Protein AF-A0A180FR20-F1 (afdb_monomer)

Structure (mmCIF, N/CA/C/O backbone):
data_AF-A0A180FR20-F1
#
_entry.id   AF-A0A180FR20-F1
#
loop_
_atom_site.group_PDB
_atom_site.id
_atom_site.type_symbol
_atom_site.label_atom_id
_atom_site.label_alt_id
_atom_site.label_comp_id
_atom_site.label_asym_id
_atom_site.label_entity_id
_atom_site.label_seq_id
_atom_site.pdbx_PDB_ins_code
_atom_site.Cartn_x
_atom_site.Cartn_y
_atom_site.Cartn_z
_atom_site.occupancy
_atom_site.B_iso_or_equiv
_atom_site.auth_seq_id
_atom_site.auth_comp_id
_atom_site.auth_asym_id
_atom_site.auth_atom_id
_atom_site.pdbx_PDB_model_num
ATOM 1 N N . MET A 1 1 ? 13.100 -26.221 -7.647 1.00 47.53 1 MET A N 1
ATOM 2 C CA . MET A 1 1 ? 14.061 -25.123 -7.389 1.00 47.53 1 MET A CA 1
ATOM 3 C C . MET A 1 1 ? 13.384 -23.809 -7.744 1.00 47.53 1 MET A C 1
ATOM 5 O O . MET A 1 1 ? 12.747 -23.756 -8.789 1.00 47.53 1 MET A O 1
ATOM 9 N N . ALA A 1 2 ? 13.425 -22.794 -6.875 1.00 60.66 2 ALA A N 1
ATOM 10 C CA . ALA A 1 2 ? 12.878 -21.481 -7.225 1.00 60.66 2 ALA A CA 1
ATOM 11 C C . ALA A 1 2 ? 13.670 -20.910 -8.412 1.00 60.66 2 ALA A C 1
ATOM 13 O O . ALA A 1 2 ? 14.893 -21.030 -8.450 1.00 60.66 2 ALA A O 1
ATOM 14 N N . LYS A 1 3 ? 12.977 -20.343 -9.404 1.00 76.44 3 LYS A N 1
ATOM 15 C CA . LYS A 1 3 ? 13.623 -19.733 -10.570 1.00 76.44 3 LYS A CA 1
ATOM 16 C C . LYS A 1 3 ? 14.452 -18.534 -10.096 1.00 76.44 3 LYS A C 1
ATOM 18 O O . LYS A 1 3 ? 13.908 -17.660 -9.417 1.00 76.44 3 LYS A O 1
ATOM 23 N N . GLN A 1 4 ? 15.736 -18.512 -10.452 1.00 86.94 4 GLN A N 1
ATOM 24 C CA . GLN A 1 4 ? 16.612 -17.369 -10.195 1.00 86.94 4 GLN A CA 1
ATOM 25 C C . GLN A 1 4 ? 16.018 -16.103 -10.823 1.00 86.94 4 GLN A C 1
ATOM 27 O O . GLN A 1 4 ? 15.374 -16.156 -11.876 1.00 86.94 4 GLN A O 1
ATOM 32 N N . PHE A 1 5 ? 16.213 -14.971 -10.155 1.00 89.38 5 PHE A N 1
ATOM 33 C CA . PHE A 1 5 ? 15.808 -13.659 -10.645 1.00 89.38 5 PHE A CA 1
ATOM 34 C C . PHE A 1 5 ? 17.066 -12.839 -10.914 1.00 89.38 5 PHE A C 1
ATOM 36 O O . PHE A 1 5 ? 17.901 -12.704 -10.028 1.00 89.38 5 PHE A O 1
ATOM 43 N N . ILE A 1 6 ? 17.218 -12.341 -12.138 1.00 92.31 6 ILE A N 1
ATOM 44 C CA . ILE A 1 6 ? 18.443 -11.683 -12.601 1.00 92.31 6 ILE A CA 1
ATOM 45 C C . ILE A 1 6 ? 18.111 -10.233 -12.939 1.00 92.31 6 ILE A C 1
ATOM 47 O O . ILE A 1 6 ? 17.119 -9.979 -13.624 1.00 92.31 6 ILE A O 1
ATOM 51 N N . VAL A 1 7 ? 18.934 -9.300 -12.462 1.00 93.38 7 VAL A N 1
ATOM 52 C CA . VAL A 1 7 ? 18.834 -7.868 -12.767 1.00 93.38 7 VAL A CA 1
ATOM 53 C C . VAL A 1 7 ? 20.222 -7.348 -13.113 1.00 93.38 7 VAL A C 1
ATOM 55 O O . VAL A 1 7 ? 21.073 -7.225 -12.236 1.00 93.38 7 VAL A O 1
ATOM 58 N N . GLY A 1 8 ? 20.466 -7.067 -14.394 1.00 90.69 8 GLY A N 1
ATOM 59 C CA . GLY A 1 8 ? 21.812 -6.739 -14.865 1.00 90.69 8 GLY A CA 1
ATOM 60 C C . GLY A 1 8 ? 22.798 -7.860 -14.514 1.00 90.69 8 GLY A C 1
ATOM 61 O O . GLY A 1 8 ? 22.609 -9.003 -14.926 1.00 90.69 8 GLY A O 1
ATOM 62 N N . SER A 1 9 ? 23.823 -7.536 -13.723 1.00 91.38 9 SER A N 1
ATOM 63 C CA . SER A 1 9 ? 24.819 -8.487 -13.205 1.00 91.38 9 SER A CA 1
ATOM 64 C C . SER A 1 9 ? 24.424 -9.166 -11.886 1.00 91.38 9 SER A C 1
ATOM 66 O O . SER A 1 9 ? 25.089 -10.116 -11.471 1.00 91.38 9 SER A O 1
ATOM 68 N N . LEU A 1 10 ? 23.361 -8.710 -11.215 1.00 94.19 10 LEU A N 1
ATOM 69 C CA . LEU A 1 10 ? 22.925 -9.259 -9.933 1.00 94.19 10 LEU A CA 1
ATOM 70 C C . LEU A 1 10 ? 22.070 -10.510 -10.135 1.00 94.19 10 LEU A C 1
ATOM 72 O O . LEU A 1 10 ? 21.105 -10.509 -10.903 1.00 94.19 10 LEU A O 1
ATOM 76 N N . ILE A 1 11 ? 22.396 -11.567 -9.390 1.00 95.06 11 ILE A N 1
ATOM 77 C CA . ILE A 1 11 ? 21.677 -12.843 -9.403 1.00 95.06 11 ILE A CA 1
ATOM 78 C C . ILE A 1 11 ? 21.082 -13.075 -8.020 1.00 95.06 11 IL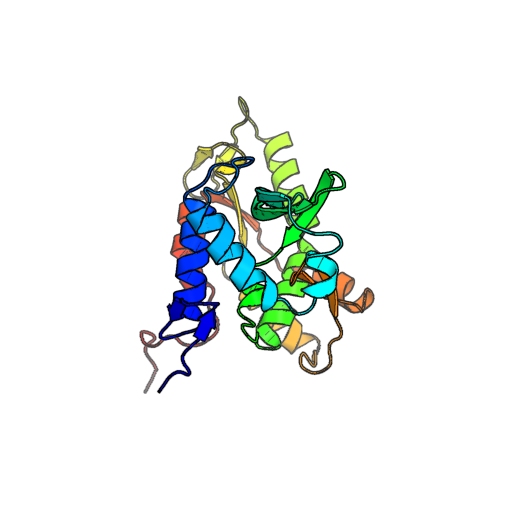E A C 1
ATOM 80 O O . ILE A 1 11 ? 21.801 -13.207 -7.033 1.00 95.06 11 ILE A O 1
ATOM 84 N N . PHE A 1 12 ? 19.760 -13.181 -7.964 1.00 94.88 12 PHE A N 1
ATOM 85 C CA . PHE A 1 12 ? 19.014 -13.485 -6.753 1.00 94.88 12 PHE A CA 1
ATOM 86 C C . PHE A 1 12 ? 18.475 -14.915 -6.814 1.00 94.88 12 PHE A C 1
ATOM 88 O O . PHE A 1 12 ? 17.930 -15.360 -7.830 1.00 94.88 12 PHE A O 1
ATOM 95 N N . SER A 1 13 ? 18.546 -15.627 -5.692 1.00 93.31 13 SER A N 1
ATOM 96 C CA . SER A 1 13 ? 17.964 -16.963 -5.515 1.00 93.31 13 SER A CA 1
ATOM 97 C C . SER A 1 13 ? 16.436 -16.964 -5.649 1.00 93.31 13 SER A C 1
ATOM 99 O O . SER A 1 13 ? 15.831 -17.993 -5.955 1.00 93.31 13 SER A O 1
ATOM 101 N N . SER A 1 14 ? 15.789 -15.814 -5.421 1.00 92.38 14 SER A N 1
ATOM 102 C CA . SER A 1 14 ? 14.343 -15.649 -5.561 1.00 92.38 14 SER A CA 1
ATOM 103 C C . SER A 1 14 ? 13.919 -14.188 -5.757 1.00 92.38 14 SER A C 1
ATOM 105 O O . SER A 1 14 ? 14.602 -13.256 -5.338 1.00 92.38 14 SER A O 1
ATOM 107 N N . LYS A 1 15 ? 12.701 -13.975 -6.278 1.00 91.94 15 LYS A N 1
ATOM 108 C CA . LYS A 1 15 ? 12.051 -12.647 -6.312 1.00 91.94 15 LYS A CA 1
ATOM 109 C C . LYS A 1 15 ? 11.909 -12.006 -4.924 1.00 91.94 15 LYS A C 1
ATOM 111 O O . LYS A 1 15 ? 11.920 -10.786 -4.803 1.00 91.94 15 LYS A O 1
ATOM 116 N N . LYS A 1 16 ? 11.761 -12.820 -3.871 1.00 91.56 16 LYS A N 1
ATOM 117 C CA . LYS A 1 16 ? 11.662 -12.341 -2.483 1.00 91.56 16 LYS A CA 1
ATOM 118 C C . LYS A 1 16 ? 12.985 -11.743 -2.004 1.00 91.56 16 LYS A C 1
ATOM 120 O O . LYS A 1 16 ? 12.973 -10.736 -1.304 1.00 91.56 16 LYS A O 1
ATOM 125 N N . GLU A 1 17 ? 14.099 -12.361 -2.375 1.00 94.44 17 GLU A N 1
ATOM 126 C CA . GLU A 1 17 ? 15.431 -11.847 -2.067 1.00 94.44 17 GLU A CA 1
ATOM 127 C C . GLU A 1 17 ? 15.684 -10.520 -2.784 1.00 94.44 17 GLU A C 1
ATOM 129 O O . GLU A 1 17 ? 16.016 -9.541 -2.122 1.00 94.44 17 GLU A O 1
ATOM 134 N N . ALA A 1 18 ? 15.386 -10.447 -4.087 1.00 95.31 18 ALA A N 1
ATOM 135 C CA . ALA A 1 18 ? 15.453 -9.196 -4.842 1.00 95.31 18 ALA A CA 1
ATOM 136 C C . ALA A 1 18 ? 14.592 -8.095 -4.196 1.00 95.31 18 ALA A C 1
ATOM 138 O O 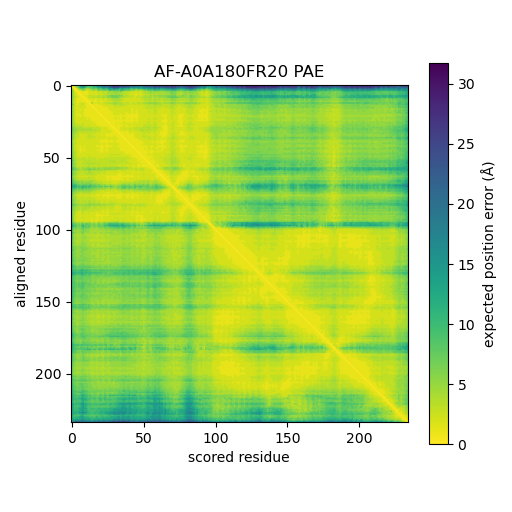. ALA A 1 18 ? 15.040 -6.967 -4.012 1.00 95.31 18 ALA A O 1
ATOM 139 N N . LEU A 1 19 ? 13.368 -8.427 -3.766 1.00 94.75 19 LEU A N 1
ATOM 140 C CA . LEU A 1 19 ? 12.488 -7.474 -3.085 1.00 94.75 19 LEU A CA 1
ATOM 141 C C . LEU A 1 19 ? 13.120 -6.939 -1.797 1.00 94.75 19 LEU A C 1
ATOM 143 O O . LEU A 1 19 ? 13.050 -5.740 -1.539 1.00 94.75 19 LEU A O 1
ATOM 147 N N . ASN A 1 20 ? 13.742 -7.803 -0.994 1.00 95.75 20 ASN A N 1
ATOM 148 C CA . ASN A 1 20 ? 14.436 -7.375 0.217 1.00 95.75 20 ASN A CA 1
ATOM 149 C C . ASN A 1 20 ? 15.658 -6.504 -0.097 1.00 95.75 20 ASN A C 1
ATOM 151 O O . ASN A 1 20 ? 15.852 -5.502 0.585 1.00 95.75 20 ASN A O 1
ATOM 155 N N . HIS A 1 21 ? 16.430 -6.842 -1.133 1.00 97.19 21 HIS A N 1
ATOM 156 C CA . HIS A 1 21 ? 17.587 -6.062 -1.580 1.00 97.19 21 HIS A CA 1
ATOM 157 C C . HIS A 1 21 ? 17.201 -4.618 -1.916 1.00 97.19 21 HIS A C 1
ATOM 159 O O . HIS A 1 21 ? 17.638 -3.679 -1.252 1.00 97.19 21 HIS A O 1
ATOM 165 N N . TYR A 1 22 ? 16.266 -4.430 -2.849 1.00 97.25 22 TYR A N 1
ATOM 166 C CA . TYR A 1 22 ? 15.832 -3.088 -3.253 1.00 97.25 22 TYR A CA 1
ATOM 167 C C . TYR A 1 22 ? 15.064 -2.345 -2.154 1.00 97.25 22 TYR A C 1
ATOM 169 O O . TYR A 1 22 ? 15.116 -1.117 -2.073 1.00 97.25 22 TYR A O 1
ATOM 177 N N . LYS A 1 23 ? 14.394 -3.070 -1.249 1.00 96.75 23 LYS A N 1
ATOM 178 C CA . LYS A 1 23 ? 13.820 -2.482 -0.032 1.00 96.75 23 LYS A CA 1
ATOM 179 C C . LYS A 1 23 ? 14.903 -1.952 0.912 1.00 96.75 23 LYS A C 1
ATOM 181 O O . LYS A 1 23 ? 14.672 -0.931 1.562 1.00 96.75 23 LYS A O 1
ATOM 186 N N . ASN A 1 24 ? 16.042 -2.631 1.028 1.00 97.50 24 ASN A N 1
ATOM 187 C CA . ASN A 1 24 ? 17.155 -2.179 1.860 1.00 97.50 24 ASN A CA 1
ATOM 188 C C . ASN A 1 24 ? 17.786 -0.919 1.271 1.00 97.50 24 ASN A C 1
ATOM 190 O O . ASN A 1 24 ? 17.922 0.054 2.012 1.00 97.50 24 ASN A O 1
ATOM 194 N N . ILE A 1 25 ? 18.029 -0.892 -0.047 1.00 97.69 25 ILE A N 1
ATOM 195 C CA . ILE A 1 25 ? 18.463 0.321 -0.758 1.00 97.69 25 ILE A CA 1
ATOM 196 C C . ILE A 1 25 ? 17.489 1.462 -0.456 1.00 97.69 25 ILE A C 1
ATOM 198 O O . ILE A 1 25 ? 17.880 2.467 0.117 1.00 97.69 25 ILE A O 1
ATOM 202 N N . LEU A 1 26 ? 16.187 1.290 -0.709 1.00 97.25 26 LEU A N 1
ATOM 203 C CA . LEU A 1 26 ? 15.187 2.339 -0.474 1.00 97.25 26 LEU A CA 1
ATOM 204 C C . LEU A 1 26 ? 15.204 2.898 0.966 1.00 97.25 26 LEU A C 1
ATOM 206 O O . LEU A 1 26 ? 14.965 4.087 1.192 1.00 97.25 26 LEU A O 1
ATOM 210 N N . ASN A 1 27 ? 15.442 2.039 1.960 1.00 96.31 27 ASN A N 1
ATOM 211 C CA . ASN A 1 27 ? 15.408 2.429 3.367 1.00 96.31 27 ASN A CA 1
ATOM 212 C C . ASN A 1 27 ? 16.717 3.036 3.877 1.00 96.31 27 ASN A C 1
ATOM 214 O O . ASN A 1 27 ? 16.647 3.785 4.853 1.00 96.31 27 ASN A O 1
ATOM 218 N N . ALA A 1 28 ? 17.850 2.761 3.224 1.00 97.25 28 ALA A N 1
ATOM 219 C CA . ALA A 1 28 ? 19.163 3.300 3.581 1.00 97.25 28 ALA A CA 1
ATOM 220 C C . ALA A 1 28 ? 19.264 4.824 3.390 1.00 97.25 28 ALA A C 1
ATOM 222 O O . ALA A 1 28 ? 20.086 5.475 4.027 1.00 97.25 28 ALA A O 1
ATOM 223 N N . TYR A 1 29 ? 18.391 5.401 2.562 1.00 97.62 29 TYR A N 1
ATOM 224 C CA . TYR A 1 29 ? 18.409 6.817 2.207 1.00 97.62 29 TYR A CA 1
ATOM 225 C C . TYR A 1 29 ? 17.267 7.597 2.863 1.00 97.62 29 TYR A C 1
ATOM 227 O O . TYR A 1 29 ? 16.149 7.101 3.053 1.00 97.62 29 TYR A O 1
ATOM 235 N N . ASN A 1 30 ? 17.523 8.863 3.178 1.00 95.38 30 ASN A N 1
ATOM 236 C CA . ASN A 1 30 ? 16.524 9.818 3.642 1.00 95.38 30 ASN A CA 1
ATOM 237 C C . ASN A 1 30 ? 15.643 10.318 2.493 1.00 95.38 30 ASN A C 1
ATOM 239 O O . ASN A 1 30 ? 15.995 10.249 1.322 1.00 95.38 30 ASN A O 1
ATOM 243 N N . THR A 1 31 ? 14.464 10.846 2.824 1.00 94.38 31 THR A N 1
ATOM 244 C CA . THR A 1 31 ? 13.594 11.469 1.812 1.00 94.38 31 THR A CA 1
ATOM 245 C C . THR A 1 31 ? 14.306 12.652 1.150 1.00 94.38 31 THR A C 1
ATOM 247 O O . THR A 1 31 ? 14.949 13.435 1.840 1.00 94.38 31 THR A O 1
ATOM 250 N N . ARG A 1 32 ? 14.150 12.789 -0.172 1.00 95.44 32 ARG A N 1
ATOM 251 C CA . ARG A 1 32 ? 14.848 13.720 -1.079 1.00 95.44 32 ARG A CA 1
ATOM 252 C C . ARG A 1 32 ? 16.347 13.465 -1.253 1.00 95.44 32 ARG A C 1
ATOM 254 O O . ARG A 1 32 ? 16.971 14.189 -2.018 1.00 95.44 32 ARG A O 1
ATOM 261 N N . GLN A 1 33 ? 16.914 12.449 -0.605 1.00 97.50 33 GLN A N 1
ATOM 262 C CA . GLN A 1 33 ? 18.308 12.078 -0.820 1.00 97.50 33 GLN A CA 1
ATOM 263 C C . GLN A 1 33 ? 18.451 11.331 -2.150 1.00 97.50 33 GLN A C 1
ATOM 265 O O . GLN A 1 33 ? 17.683 10.406 -2.428 1.00 97.50 33 GLN A O 1
ATOM 270 N N . THR A 1 34 ? 19.425 11.750 -2.953 1.00 98.06 34 THR A N 1
ATOM 271 C CA . THR A 1 34 ? 19.817 11.091 -4.205 1.00 98.06 34 THR A CA 1
ATOM 272 C C . THR A 1 34 ? 20.605 9.816 -3.906 1.00 98.06 34 THR A C 1
ATOM 274 O O . THR A 1 34 ? 21.367 9.776 -2.937 1.00 98.06 34 THR A O 1
ATOM 277 N N . LEU A 1 35 ? 20.397 8.777 -4.716 1.00 98.38 35 LEU A N 1
ATOM 278 C CA . LEU A 1 35 ? 21.183 7.547 -4.657 1.00 98.38 35 LEU A CA 1
ATOM 279 C C . LEU A 1 35 ? 22.650 7.830 -5.007 1.00 98.38 35 LEU A C 1
ATOM 281 O O . LEU A 1 35 ? 22.936 8.727 -5.798 1.00 98.38 35 LEU A O 1
ATOM 285 N N . ASN A 1 36 ? 23.571 7.067 -4.418 1.00 98.19 36 ASN A N 1
ATOM 286 C CA . ASN A 1 36 ? 24.957 7.048 -4.885 1.00 98.19 36 ASN A CA 1
ATOM 287 C C . ASN A 1 36 ? 25.059 6.323 -6.242 1.00 98.19 36 ASN A C 1
ATOM 289 O O . ASN A 1 36 ? 24.108 5.668 -6.670 1.00 98.19 36 ASN A O 1
ATOM 293 N N . ASP A 1 37 ? 26.216 6.406 -6.899 1.00 97.25 37 ASP A N 1
ATOM 294 C CA . ASP A 1 37 ? 26.402 5.845 -8.243 1.00 97.25 37 ASP A CA 1
ATOM 295 C C . ASP A 1 37 ? 26.167 4.328 -8.306 1.00 97.25 37 ASP A C 1
ATOM 297 O O . ASP A 1 37 ? 25.606 3.830 -9.283 1.00 97.25 37 ASP A O 1
ATOM 301 N N . ASN A 1 38 ? 26.551 3.580 -7.265 1.00 96.81 38 ASN A N 1
ATOM 302 C CA . ASN A 1 38 ? 26.343 2.131 -7.226 1.00 96.81 38 ASN A CA 1
ATOM 303 C C . ASN A 1 38 ? 24.848 1.789 -7.205 1.00 96.81 38 ASN A C 1
ATOM 305 O O . ASN A 1 38 ? 24.345 1.100 -8.092 1.00 96.81 38 ASN A O 1
ATOM 309 N N . ASP A 1 39 ? 24.123 2.333 -6.230 1.00 97.81 39 ASP A N 1
ATOM 310 C CA . ASP A 1 39 ? 22.700 2.060 -6.051 1.00 97.81 39 ASP A CA 1
ATOM 311 C C . ASP A 1 39 ? 21.873 2.644 -7.200 1.00 97.81 39 ASP A C 1
ATOM 313 O O . ASP A 1 39 ? 20.876 2.049 -7.606 1.00 97.81 39 ASP A O 1
ATOM 317 N N . PHE A 1 40 ? 22.292 3.782 -7.764 1.00 97.94 40 PHE A N 1
ATOM 318 C CA . PHE A 1 40 ? 21.702 4.337 -8.978 1.00 97.94 40 PHE A CA 1
ATOM 319 C C . PHE A 1 40 ? 21.763 3.328 -10.125 1.00 97.94 40 PHE A C 1
ATOM 321 O O . PHE A 1 40 ? 20.722 3.023 -10.706 1.00 97.94 40 PHE A O 1
ATOM 328 N N . ASN A 1 41 ? 22.942 2.773 -10.417 1.00 97.06 41 ASN A N 1
ATOM 329 C CA . ASN A 1 41 ? 23.110 1.805 -11.500 1.00 97.06 41 ASN A CA 1
ATOM 330 C C . ASN A 1 41 ? 22.283 0.535 -11.254 1.00 97.06 41 ASN A C 1
ATOM 332 O O . ASN A 1 41 ? 21.576 0.079 -12.152 1.00 97.06 41 ASN A O 1
ATOM 336 N N . GLU A 1 42 ? 22.285 -0.001 -10.031 1.00 97.06 42 GLU A N 1
ATOM 337 C CA . GLU A 1 42 ? 21.489 -1.187 -9.684 1.00 97.06 42 GLU A CA 1
ATOM 338 C C . GLU A 1 42 ? 19.976 -0.960 -9.835 1.00 97.06 42 GLU A C 1
ATOM 340 O O . GLU A 1 42 ? 19.244 -1.825 -10.332 1.00 97.06 42 GLU A O 1
ATOM 345 N N . VAL A 1 43 ? 19.487 0.200 -9.393 1.00 97.69 43 VAL A N 1
ATOM 346 C CA . VAL A 1 43 ? 18.070 0.570 -9.477 1.00 97.69 43 VAL A CA 1
ATOM 347 C C . VAL A 1 43 ? 17.673 0.899 -10.922 1.00 97.69 43 VAL A C 1
ATOM 349 O O . VAL A 1 43 ? 16.553 0.586 -11.337 1.00 97.69 43 VAL A O 1
ATOM 352 N N . LEU A 1 44 ? 18.584 1.461 -11.718 1.00 97.06 44 LEU A N 1
ATOM 353 C CA . LEU A 1 44 ? 18.379 1.711 -13.144 1.00 97.06 44 LEU A CA 1
ATOM 354 C C . LEU A 1 44 ? 18.291 0.404 -13.946 1.00 97.06 44 LEU A C 1
ATOM 356 O O . LEU A 1 44 ? 17.410 0.268 -14.797 1.00 97.06 44 LEU A O 1
ATOM 360 N N . GLU A 1 45 ? 19.142 -0.585 -13.649 1.00 97.25 45 GLU A N 1
ATOM 361 C CA . GLU A 1 45 ? 19.035 -1.930 -14.234 1.00 97.25 45 GLU A CA 1
ATOM 362 C C . GLU A 1 45 ? 17.699 -2.590 -13.878 1.00 97.25 45 GLU A C 1
ATOM 364 O O . GLU A 1 45 ? 17.048 -3.189 -14.738 1.00 97.25 45 GLU A O 1
ATOM 369 N N . LEU A 1 46 ? 17.225 -2.418 -12.638 1.00 97.12 46 LEU A N 1
ATOM 370 C CA . LEU A 1 46 ? 15.910 -2.914 -12.237 1.00 97.12 46 LEU A CA 1
ATOM 371 C C . LEU A 1 46 ? 14.780 -2.267 -13.044 1.00 97.12 46 LEU A C 1
ATOM 373 O O . LEU A 1 46 ? 13.843 -2.959 -13.451 1.00 97.12 46 LEU A O 1
ATOM 377 N N . LEU A 1 47 ? 14.854 -0.956 -13.289 1.00 96.81 47 LEU A N 1
ATOM 378 C CA . LEU A 1 47 ? 13.830 -0.206 -14.020 1.00 96.81 47 LEU A CA 1
ATOM 379 C C . LEU A 1 47 ? 13.599 -0.751 -15.436 1.00 96.81 47 LEU A C 1
ATOM 381 O O . LEU A 1 47 ? 12.477 -0.693 -1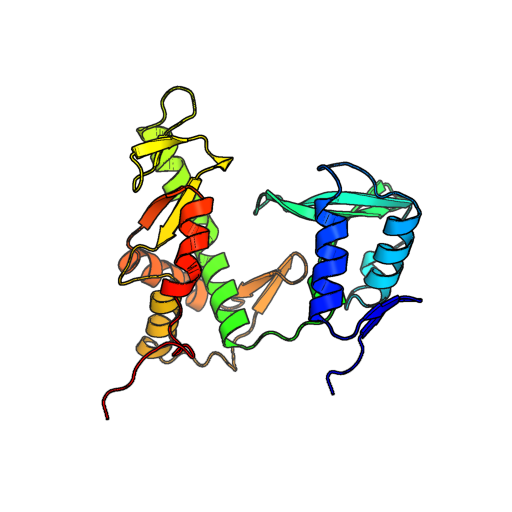5.940 1.00 96.81 47 LEU A O 1
ATOM 385 N N . LYS A 1 48 ? 14.615 -1.349 -16.070 1.00 95.25 48 LYS A N 1
ATOM 386 C CA . LYS A 1 48 ? 14.472 -1.989 -17.391 1.00 95.25 48 LYS A CA 1
ATOM 387 C C . LYS A 1 48 ? 13.449 -3.127 -17.392 1.00 95.25 48 LYS A C 1
ATOM 389 O O . LYS A 1 48 ? 12.813 -3.362 -18.416 1.00 95.25 48 LYS A O 1
ATOM 394 N N . SER A 1 49 ? 13.247 -3.781 -16.246 1.00 93.75 49 SER A N 1
ATOM 395 C CA . SER A 1 49 ? 12.256 -4.852 -16.064 1.00 93.75 49 SER A CA 1
ATOM 396 C C . SER A 1 49 ? 10.838 -4.334 -15.791 1.00 93.75 49 SER A C 1
ATOM 398 O O . SER A 1 49 ? 9.910 -5.126 -15.636 1.00 93.75 49 SER A O 1
ATOM 400 N N . HIS A 1 50 ? 10.641 -3.016 -15.706 1.00 94.38 50 HIS A N 1
ATOM 401 C CA . HIS A 1 50 ? 9.323 -2.434 -15.480 1.00 94.38 50 HIS A CA 1
ATOM 402 C C . HIS A 1 50 ? 8.397 -2.650 -16.695 1.00 94.38 50 HIS A C 1
ATOM 404 O O . HIS A 1 50 ? 8.843 -2.434 -17.825 1.00 94.38 50 HIS A O 1
ATOM 410 N N . PRO A 1 51 ? 7.100 -2.980 -16.509 1.00 91.44 51 PRO A N 1
ATOM 411 C CA . PRO A 1 51 ? 6.145 -3.119 -17.618 1.00 91.44 51 PRO A CA 1
ATOM 412 C C . PRO A 1 51 ? 6.064 -1.876 -18.515 1.00 91.44 51 PRO A C 1
ATOM 414 O O . PRO A 1 51 ? 5.939 -1.983 -19.731 1.00 91.44 51 PRO A O 1
ATOM 417 N N . TYR A 1 52 ? 6.213 -0.695 -17.911 1.00 92.50 52 TYR A N 1
ATOM 418 C CA . TYR A 1 52 ? 6.234 0.599 -18.600 1.00 92.50 52 TYR A CA 1
ATOM 419 C C . TYR A 1 52 ? 7.645 1.191 -18.720 1.00 92.50 52 TYR A C 1
ATOM 421 O O . TYR A 1 52 ? 7.796 2.410 -18.705 1.00 92.50 52 TYR A O 1
ATOM 429 N N . SER A 1 53 ? 8.692 0.358 -18.785 1.00 93.94 53 SER A N 1
ATOM 430 C CA . SER A 1 53 ? 10.091 0.815 -18.751 1.00 93.94 53 SER A CA 1
ATOM 431 C C . SER A 1 53 ? 10.376 1.910 -19.778 1.00 93.94 53 SER A C 1
ATOM 433 O O . SER A 1 53 ? 10.864 2.968 -19.400 1.00 93.94 53 SER A O 1
ATOM 435 N N . LYS A 1 54 ? 9.985 1.727 -21.046 1.00 93.69 54 LYS A N 1
ATOM 436 C CA . LYS A 1 54 ? 10.178 2.733 -22.111 1.00 93.69 54 LYS A CA 1
ATOM 437 C C . LYS A 1 54 ? 9.638 4.115 -21.7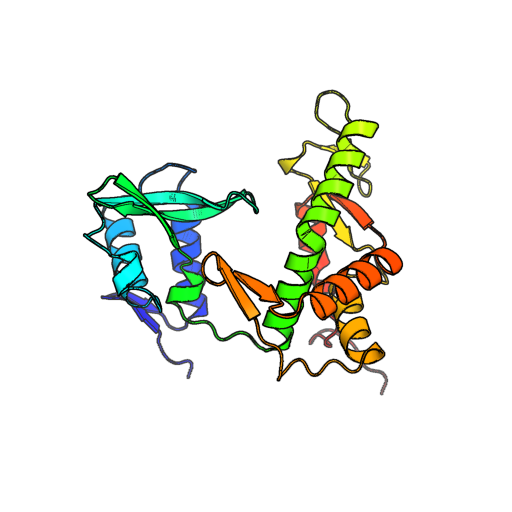21 1.00 93.69 54 LYS A C 1
ATOM 439 O O . LYS A 1 54 ? 10.362 5.101 -21.819 1.00 93.69 54 LYS A O 1
ATOM 444 N N . THR A 1 55 ? 8.402 4.179 -21.227 1.00 93.56 55 THR A N 1
ATOM 445 C CA . THR A 1 55 ? 7.771 5.432 -20.783 1.00 93.56 55 THR A CA 1
ATOM 446 C C . THR A 1 55 ? 8.452 5.996 -19.536 1.00 93.56 55 THR A C 1
ATOM 448 O O . THR A 1 55 ? 8.708 7.194 -19.468 1.00 93.56 55 THR A O 1
ATOM 451 N N . LYS A 1 56 ? 8.813 5.137 -18.571 1.00 93.69 56 LYS A N 1
ATOM 452 C CA . LYS A 1 56 ? 9.526 5.549 -17.352 1.00 93.69 56 LYS A CA 1
ATOM 453 C C . LYS A 1 56 ? 10.884 6.175 -17.681 1.00 93.69 56 LYS A C 1
ATOM 455 O O . LYS A 1 56 ? 11.202 7.223 -17.123 1.00 93.69 56 LYS A O 1
ATOM 460 N N . PHE A 1 57 ? 11.648 5.589 -18.604 1.00 95.00 57 PHE A N 1
ATOM 461 C CA . PHE A 1 57 ? 12.904 6.166 -19.089 1.00 95.00 57 PHE A CA 1
ATOM 462 C C . PHE A 1 57 ? 12.667 7.505 -19.799 1.00 95.00 57 PHE A C 1
ATOM 464 O O . PHE A 1 57 ? 13.368 8.474 -19.510 1.00 95.00 57 PHE A O 1
ATOM 471 N N . GLY A 1 58 ? 11.666 7.582 -20.680 1.00 92.62 58 GLY A N 1
ATOM 472 C CA . GLY A 1 58 ? 11.355 8.801 -21.425 1.00 92.62 58 GLY A CA 1
ATOM 473 C C . GLY A 1 58 ? 12.576 9.294 -22.204 1.00 92.62 58 GLY A C 1
ATOM 474 O O . GLY A 1 58 ? 13.138 8.556 -23.010 1.00 92.62 58 GLY A O 1
ATOM 475 N N . ILE A 1 59 ? 13.013 10.524 -21.927 1.00 93.94 59 ILE A N 1
ATOM 476 C CA . ILE A 1 59 ? 14.192 11.139 -22.559 1.00 93.94 59 ILE A CA 1
ATOM 477 C C . ILE A 1 59 ? 15.532 10.791 -21.883 1.00 93.94 59 ILE A C 1
ATOM 479 O O . ILE A 1 59 ? 16.575 11.304 -22.279 1.00 93.94 59 ILE A O 1
ATOM 483 N N . GLY A 1 60 ? 15.511 9.958 -20.842 1.00 95.00 60 GLY A N 1
ATOM 484 C CA . GLY A 1 60 ? 16.677 9.602 -20.039 1.00 95.00 60 GLY A CA 1
ATOM 485 C C . GLY A 1 60 ? 16.571 10.071 -18.589 1.00 95.00 60 GLY A C 1
ATOM 486 O O . GLY A 1 60 ? 15.881 11.041 -18.265 1.00 95.00 60 GLY A O 1
ATOM 487 N N . ILE A 1 61 ? 17.270 9.350 -17.713 1.00 97.38 61 ILE A N 1
ATOM 488 C CA . ILE A 1 61 ? 17.269 9.558 -16.263 1.00 97.38 61 ILE A CA 1
ATOM 489 C C . ILE A 1 61 ? 18.583 10.231 -15.867 1.00 97.38 61 ILE A C 1
ATOM 491 O O . ILE A 1 61 ? 19.652 9.672 -16.093 1.00 97.38 61 ILE A O 1
ATOM 495 N N . GLU A 1 62 ? 18.486 11.420 -15.277 1.00 97.12 62 GLU A N 1
ATOM 496 C CA . GLU A 1 62 ? 19.617 12.187 -14.746 1.00 97.12 62 GLU A CA 1
ATOM 497 C C . GLU A 1 62 ? 20.050 11.641 -13.382 1.00 97.12 62 GLU A C 1
ATOM 499 O O . GLU A 1 62 ? 21.236 11.491 -13.111 1.00 97.12 62 GLU A O 1
ATOM 504 N N . SER A 1 63 ? 19.089 11.353 -12.501 1.00 97.25 63 SER A N 1
ATOM 505 C CA . SER A 1 63 ? 19.354 10.783 -11.178 1.00 97.25 63 SER A CA 1
ATOM 506 C C . SER A 1 63 ? 18.117 10.084 -10.612 1.00 97.25 63 SER A C 1
ATOM 508 O O . SER A 1 63 ? 17.003 10.233 -11.118 1.00 97.25 63 SER A O 1
ATOM 510 N N . ILE A 1 64 ? 18.306 9.308 -9.546 1.00 98.19 64 ILE A N 1
ATOM 511 C CA . ILE A 1 64 ? 17.213 8.704 -8.779 1.00 98.19 64 ILE A CA 1
ATOM 512 C C . ILE A 1 64 ? 17.350 9.167 -7.336 1.00 98.19 64 ILE A C 1
ATOM 514 O O . ILE A 1 64 ? 18.435 9.109 -6.759 1.00 98.19 64 ILE A O 1
ATOM 518 N N . ARG A 1 65 ? 16.249 9.613 -6.734 1.00 97.44 65 ARG A N 1
ATOM 519 C CA . ARG A 1 65 ? 16.199 10.002 -5.320 1.00 97.44 65 ARG A CA 1
ATOM 520 C C . ARG A 1 65 ? 15.069 9.299 -4.590 1.00 97.44 65 ARG A C 1
ATOM 522 O O . ARG A 1 65 ? 14.192 8.691 -5.202 1.00 97.44 65 ARG A O 1
ATOM 529 N N . ILE A 1 66 ? 15.056 9.402 -3.265 1.00 97.75 66 ILE A N 1
ATOM 530 C CA . ILE A 1 66 ? 13.942 8.882 -2.471 1.00 97.75 66 ILE A CA 1
ATOM 531 C C . ILE A 1 66 ? 12.808 9.900 -2.413 1.00 97.75 66 ILE A C 1
ATOM 533 O O . ILE A 1 66 ? 12.879 10.896 -1.692 1.00 97.75 66 ILE A O 1
ATOM 537 N N . GLY A 1 67 ? 11.727 9.609 -3.124 1.00 94.38 67 GLY A N 1
ATOM 538 C CA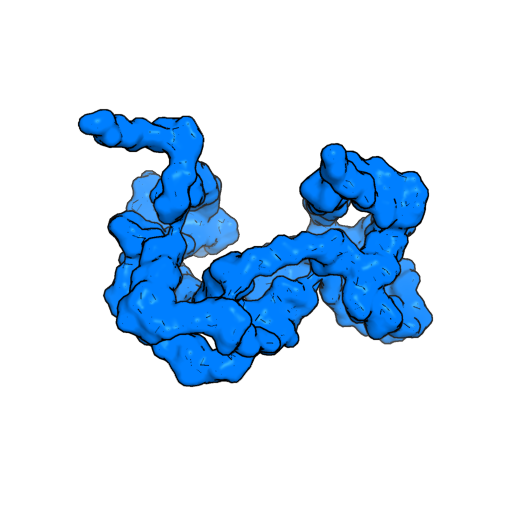 . GLY A 1 67 ? 10.472 10.339 -3.037 1.00 94.38 67 GLY A CA 1
ATOM 539 C C . GLY A 1 67 ? 9.560 9.817 -1.927 1.00 94.38 67 GLY A C 1
ATOM 540 O O . GLY A 1 67 ? 9.851 8.847 -1.217 1.00 94.38 67 GLY A O 1
ATOM 541 N N . LYS A 1 68 ? 8.403 10.464 -1.799 1.00 91.50 68 LYS A N 1
ATOM 542 C CA . LYS A 1 68 ? 7.279 9.981 -0.994 1.00 91.50 68 LYS A CA 1
ATOM 543 C C . LYS A 1 68 ? 6.045 9.917 -1.860 1.00 91.50 68 LYS A C 1
ATOM 545 O O . LYS A 1 68 ? 5.748 10.875 -2.565 1.00 91.50 68 LYS A O 1
ATOM 550 N N . ILE A 1 69 ? 5.286 8.837 -1.734 1.00 87.12 69 ILE A N 1
ATOM 551 C CA . ILE A 1 69 ? 3.976 8.773 -2.370 1.00 87.12 69 ILE A CA 1
ATOM 552 C C . ILE A 1 69 ? 3.033 9.727 -1.620 1.00 87.12 69 ILE A C 1
ATOM 554 O O . ILE A 1 69 ? 2.791 9.484 -0.431 1.00 87.12 69 ILE A O 1
ATOM 558 N N . PRO A 1 70 ? 2.478 10.777 -2.262 1.00 77.38 70 PRO A N 1
ATOM 559 C CA . PRO A 1 70 ? 1.729 11.826 -1.563 1.00 77.38 70 PRO A CA 1
ATOM 560 C C . PRO A 1 70 ? 0.567 11.296 -0.712 1.00 77.38 70 PRO A C 1
ATOM 562 O O . PRO A 1 70 ? 0.392 11.725 0.427 1.00 77.38 70 PRO A O 1
ATOM 565 N N . ARG A 1 71 ? -0.175 10.300 -1.221 1.00 73.25 71 ARG A N 1
ATOM 566 C CA . ARG A 1 71 ? -1.357 9.732 -0.544 1.00 73.25 71 ARG A CA 1
ATOM 567 C C . ARG A 1 71 ? -1.017 8.823 0.646 1.00 73.25 71 ARG A C 1
ATOM 569 O O . ARG A 1 71 ? -1.805 8.727 1.584 1.00 73.25 71 ARG A O 1
ATOM 576 N N . TYR A 1 72 ? 0.144 8.161 0.638 1.00 77.19 72 TYR A N 1
ATOM 577 C CA . TYR A 1 72 ? 0.501 7.145 1.647 1.00 77.19 72 TYR A CA 1
ATOM 578 C C . TYR A 1 72 ? 1.654 7.557 2.565 1.00 77.19 72 TYR A C 1
ATOM 580 O O . TYR A 1 72 ? 1.896 6.893 3.572 1.00 77.19 72 TYR A O 1
ATOM 588 N N . ASN A 1 73 ? 2.378 8.633 2.236 1.00 81.75 73 ASN A N 1
ATOM 589 C CA . ASN A 1 73 ? 3.591 9.068 2.936 1.00 81.75 73 ASN A CA 1
ATOM 590 C C . ASN A 1 73 ? 4.639 7.938 3.074 1.00 81.75 73 ASN A C 1
ATOM 592 O O . ASN A 1 73 ? 5.414 7.892 4.030 1.00 81.75 73 ASN A O 1
ATOM 596 N N . THR A 1 74 ? 4.651 7.000 2.124 1.00 86.88 74 THR A N 1
ATOM 597 C CA . THR A 1 74 ? 5.613 5.896 2.045 1.00 86.88 74 THR A CA 1
ATOM 598 C C . THR A 1 74 ? 6.755 6.268 1.111 1.00 86.88 74 THR A C 1
ATOM 600 O O . THR A 1 74 ? 6.520 6.898 0.079 1.00 86.88 74 THR A O 1
ATOM 603 N N . LYS A 1 75 ? 7.983 5.863 1.458 1.00 93.38 75 LYS A N 1
ATOM 604 C CA . LYS A 1 75 ? 9.152 6.027 0.583 1.00 93.38 75 LYS A CA 1
ATOM 605 C C . LYS A 1 75 ? 8.942 5.273 -0.731 1.00 93.38 75 LYS A C 1
ATOM 607 O O . LYS A 1 75 ? 8.379 4.178 -0.724 1.00 93.38 75 LYS A O 1
ATOM 612 N N . ALA A 1 76 ? 9.430 5.848 -1.820 1.00 94.88 76 ALA A N 1
ATOM 613 C CA . ALA A 1 76 ? 9.511 5.206 -3.126 1.00 94.88 76 ALA A CA 1
ATOM 614 C C . ALA A 1 76 ? 10.692 5.784 -3.919 1.00 94.88 76 ALA A C 1
ATOM 616 O O . ALA A 1 76 ? 11.213 6.842 -3.558 1.00 94.88 76 ALA A O 1
ATOM 617 N N . PHE A 1 77 ? 11.120 5.097 -4.977 1.00 97.19 77 PHE A N 1
ATOM 618 C CA . PHE A 1 77 ? 12.124 5.643 -5.884 1.00 97.19 77 PHE A CA 1
ATOM 619 C C . PHE A 1 77 ? 11.470 6.686 -6.787 1.00 97.19 77 PHE A C 1
ATOM 621 O O . PHE A 1 77 ? 10.414 6.433 -7.361 1.00 97.19 77 PHE A O 1
ATOM 628 N N . GLU A 1 78 ? 12.088 7.857 -6.886 1.00 97.12 78 GLU A N 1
ATOM 629 C CA . GLU A 1 78 ? 11.662 8.965 -7.734 1.00 97.12 78 GLU A CA 1
ATOM 630 C C . GLU A 1 78 ? 12.731 9.202 -8.801 1.00 97.12 78 GLU A C 1
ATOM 632 O O . GLU A 1 78 ? 13.886 9.503 -8.492 1.00 97.12 78 GLU A O 1
ATOM 637 N N . LEU A 1 79 ? 12.327 9.032 -10.054 1.00 97.19 79 LEU A N 1
ATOM 638 C CA . LEU A 1 79 ? 13.114 9.312 -11.242 1.00 97.19 79 LEU A CA 1
ATOM 639 C C . LEU A 1 79 ? 13.191 10.823 -11.435 1.00 97.19 79 LEU A C 1
ATOM 641 O O . LEU A 1 79 ? 12.161 11.493 -11.413 1.00 97.19 79 LEU A O 1
ATOM 645 N N . MET A 1 80 ? 14.395 11.338 -11.664 1.00 96.81 80 MET A N 1
ATOM 646 C CA . MET A 1 80 ? 14.640 12.700 -12.129 1.00 96.81 80 MET A CA 1
ATOM 647 C C . MET A 1 80 ? 15.115 12.608 -13.578 1.00 96.81 80 MET A C 1
ATOM 649 O O . MET A 1 80 ? 16.180 12.045 -13.838 1.00 96.81 80 MET A O 1
ATOM 653 N N . ARG A 1 81 ? 14.328 13.115 -14.528 1.00 96.62 81 ARG A N 1
ATOM 654 C CA . ARG A 1 81 ? 14.693 13.120 -15.952 1.00 96.62 81 ARG A CA 1
ATOM 655 C C . ARG A 1 81 ? 15.484 14.369 -16.324 1.00 96.62 81 ARG A C 1
ATOM 657 O O . ARG A 1 81 ? 15.452 15.368 -15.608 1.00 96.62 81 ARG A O 1
ATOM 664 N N . PHE A 1 82 ? 16.156 14.335 -17.474 1.00 96.06 82 PHE A N 1
ATOM 665 C CA . PHE A 1 82 ? 16.939 15.478 -17.967 1.00 96.06 82 PHE A CA 1
ATOM 666 C C . PHE A 1 82 ? 16.104 16.747 -18.220 1.00 96.06 82 PHE A C 1
ATOM 668 O O . PHE A 1 82 ? 16.617 17.855 -18.086 1.00 96.06 82 PHE A O 1
ATOM 675 N N . ASP A 1 83 ? 14.808 16.601 -18.501 1.00 95.31 83 ASP A N 1
ATOM 676 C CA . ASP A 1 83 ? 13.833 17.692 -18.669 1.00 95.31 83 ASP A CA 1
ATOM 677 C C . ASP A 1 83 ? 13.292 18.208 -17.330 1.00 95.31 83 ASP A C 1
ATOM 679 O O . ASP A 1 83 ? 12.386 19.037 -17.298 1.00 95.31 83 ASP A O 1
ATOM 683 N N . LYS A 1 84 ? 13.850 17.721 -16.215 1.00 93.56 84 LYS A N 1
ATOM 684 C CA . LYS A 1 84 ? 13.468 18.054 -14.840 1.00 93.56 84 LYS A CA 1
ATOM 685 C C . LYS A 1 84 ? 12.074 17.573 -14.442 1.00 93.56 84 LYS A C 1
ATOM 687 O O . LYS A 1 84 ? 11.643 17.860 -13.323 1.00 93.56 84 LYS A O 1
ATOM 692 N N . THR A 1 85 ? 11.398 16.788 -15.284 1.00 95.62 85 THR A N 1
ATOM 693 C CA . THR A 1 85 ? 10.199 16.062 -14.863 1.00 95.62 85 THR A CA 1
ATOM 694 C C . THR A 1 85 ? 10.577 14.954 -13.887 1.00 95.62 85 THR A C 1
ATOM 696 O O . THR A 1 85 ? 11.677 14.389 -13.939 1.00 95.62 85 THR A O 1
ATOM 699 N N . THR A 1 86 ? 9.659 14.648 -12.970 1.00 94.75 86 THR A N 1
ATOM 700 C CA . THR A 1 86 ? 9.863 13.593 -11.979 1.00 94.75 86 THR A CA 1
ATOM 701 C C . THR A 1 86 ? 8.719 12.601 -11.982 1.00 94.75 86 THR A C 1
ATOM 703 O O . THR A 1 86 ? 7.578 12.937 -12.298 1.00 94.75 86 THR A O 1
ATOM 706 N N . GLU A 1 87 ? 9.029 11.351 -11.658 1.00 93.94 87 GLU A N 1
ATOM 707 C CA . GLU A 1 87 ? 8.021 10.303 -11.557 1.00 93.94 87 GLU A CA 1
ATOM 708 C C . GLU A 1 87 ? 8.442 9.246 -10.544 1.00 93.94 87 GLU A C 1
ATOM 710 O O . GLU A 1 87 ? 9.604 8.854 -10.477 1.00 93.94 87 GLU A O 1
ATOM 715 N N . ILE A 1 88 ? 7.489 8.754 -9.759 1.00 93.81 88 ILE A N 1
ATOM 716 C CA . ILE A 1 88 ? 7.732 7.645 -8.840 1.00 93.81 88 ILE A CA 1
ATOM 717 C C . ILE A 1 88 ? 7.583 6.310 -9.576 1.00 93.81 88 ILE A C 1
ATOM 719 O O . ILE A 1 88 ? 6.731 6.156 -10.454 1.00 93.81 88 ILE A O 1
ATOM 723 N N . PHE A 1 89 ? 8.378 5.318 -9.180 1.00 94.56 89 PHE A N 1
ATOM 724 C CA . PHE A 1 89 ? 8.142 3.938 -9.582 1.00 94.56 89 PHE A CA 1
ATOM 725 C C . PHE A 1 89 ? 8.319 2.924 -8.440 1.00 94.56 89 PHE A C 1
ATOM 727 O O . PHE A 1 89 ? 8.932 3.172 -7.395 1.00 94.56 89 PHE A O 1
ATOM 734 N N . SER A 1 90 ? 7.746 1.754 -8.665 1.00 92.00 90 SER A N 1
ATOM 735 C CA . SER A 1 90 ? 7.553 0.639 -7.768 1.00 92.00 90 SER A CA 1
ATOM 736 C C . SER A 1 90 ? 8.527 -0.460 -8.149 1.00 92.00 90 SER A C 1
ATOM 738 O O . SER A 1 90 ? 8.321 -1.238 -9.081 1.00 92.00 90 SER A O 1
ATOM 740 N N . TYR A 1 91 ? 9.587 -0.593 -7.356 1.00 94.06 91 TYR A N 1
ATOM 741 C CA . TYR A 1 91 ? 10.529 -1.705 -7.497 1.00 94.06 91 TYR A CA 1
ATOM 742 C C . TYR A 1 91 ? 9.830 -3.078 -7.394 1.00 94.06 91 TYR A C 1
ATOM 744 O O . TYR A 1 91 ? 10.272 -4.056 -7.990 1.00 94.06 91 TYR A O 1
ATOM 752 N N . ILE A 1 92 ? 8.695 -3.158 -6.684 1.00 92.12 92 ILE A N 1
ATOM 753 C CA . ILE A 1 92 ? 7.873 -4.373 -6.584 1.00 92.12 92 ILE A CA 1
ATOM 754 C C . ILE A 1 92 ? 7.264 -4.732 -7.947 1.00 92.12 92 ILE A C 1
ATOM 756 O O . ILE A 1 92 ? 7.172 -5.917 -8.280 1.00 92.12 92 ILE A O 1
ATOM 760 N N . GLN A 1 93 ? 6.853 -3.728 -8.727 1.00 90.88 93 GLN A N 1
ATOM 761 C CA . GLN A 1 93 ? 6.311 -3.916 -10.071 1.00 90.88 93 GLN A CA 1
ATOM 762 C C . GLN A 1 93 ? 7.402 -4.362 -11.048 1.00 90.88 93 GLN A C 1
ATOM 764 O O . GLN A 1 93 ? 7.164 -5.302 -11.800 1.00 90.88 93 GLN A O 1
ATOM 769 N N . CYS A 1 94 ? 8.623 -3.816 -10.947 1.00 93.69 94 CYS A N 1
ATOM 770 C CA . CYS A 1 94 ? 9.776 -4.295 -11.725 1.00 93.69 94 CYS A CA 1
ATOM 771 C C . CYS A 1 94 ? 10.094 -5.780 -11.482 1.00 93.69 94 CYS A C 1
ATOM 773 O O . CYS A 1 94 ? 10.454 -6.504 -12.403 1.00 93.69 94 CYS A O 1
ATOM 775 N N . ILE A 1 95 ? 9.951 -6.258 -10.242 1.00 93.06 95 ILE A N 1
ATOM 776 C CA . ILE A 1 95 ? 10.202 -7.670 -9.898 1.00 93.06 95 ILE A CA 1
ATOM 777 C C . ILE A 1 95 ? 9.082 -8.590 -10.431 1.00 93.06 95 ILE A C 1
ATOM 779 O O . ILE A 1 95 ? 9.252 -9.810 -10.557 1.00 93.06 95 ILE A O 1
ATOM 783 N N . GLY A 1 96 ? 7.917 -8.024 -10.762 1.00 84.75 96 GLY A N 1
ATOM 784 C CA . GLY A 1 96 ? 6.799 -8.751 -11.357 1.00 84.75 96 GLY A CA 1
ATOM 785 C C . GLY A 1 96 ? 6.258 -9.838 -10.432 1.00 84.75 96 GLY A C 1
ATOM 786 O O . GLY A 1 96 ? 6.132 -10.998 -10.833 1.00 84.75 96 GLY A O 1
ATOM 787 N N . ILE A 1 97 ? 6.021 -9.516 -9.158 1.00 78.44 97 ILE A N 1
ATOM 788 C CA . ILE A 1 97 ? 5.394 -10.463 -8.228 1.00 78.44 97 ILE A CA 1
ATOM 789 C C . ILE A 1 97 ? 3.902 -10.543 -8.548 1.00 78.44 97 ILE A C 1
ATOM 791 O O . ILE A 1 97 ? 3.144 -9.624 -8.234 1.00 78.44 97 ILE A O 1
ATOM 795 N N . SER A 1 98 ? 3.488 -11.663 -9.144 1.00 75.62 98 SER A N 1
ATOM 796 C CA . SER A 1 98 ? 2.080 -11.976 -9.366 1.00 75.62 98 SER A CA 1
ATOM 797 C C . SER A 1 98 ? 1.341 -12.016 -8.031 1.00 75.62 98 SER A C 1
ATOM 799 O O . SER A 1 98 ? 1.756 -12.683 -7.082 1.00 75.62 98 SER A O 1
ATOM 801 N N . ARG A 1 99 ? 0.245 -11.265 -7.959 1.00 82.50 99 ARG A N 1
ATOM 802 C CA . ARG A 1 99 ? -0.662 -11.233 -6.810 1.00 82.50 99 ARG A CA 1
ATOM 803 C C . ARG A 1 99 ? -1.854 -12.131 -7.121 1.00 82.50 99 ARG A C 1
ATOM 805 O O . ARG A 1 99 ? -2.316 -12.132 -8.258 1.00 82.50 99 ARG A O 1
ATOM 812 N N . THR A 1 100 ? -2.348 -12.849 -6.116 1.00 90.44 100 THR A N 1
ATOM 813 C CA . THR A 1 100 ? -3.620 -13.577 -6.225 1.00 90.44 100 THR A CA 1
ATOM 814 C C . THR A 1 100 ? -4.776 -12.593 -6.390 1.00 90.44 100 THR A C 1
ATOM 816 O O . THR A 1 100 ? -4.668 -11.445 -5.943 1.00 90.44 100 THR A O 1
ATOM 819 N N . ASP A 1 101 ? -5.893 -13.035 -6.962 1.00 93.38 101 ASP A N 1
ATOM 820 C CA . ASP A 1 101 ? -7.062 -12.167 -7.163 1.00 93.38 101 ASP A CA 1
ATOM 821 C C . ASP A 1 101 ? -7.619 -11.652 -5.837 1.00 93.38 101 ASP A C 1
ATOM 823 O O . ASP A 1 101 ? -7.864 -10.458 -5.701 1.00 93.38 101 ASP A O 1
ATOM 827 N N . LEU A 1 102 ? -7.632 -12.489 -4.794 1.00 94.25 102 LEU A N 1
ATOM 828 C CA . LEU A 1 102 ? -7.971 -12.055 -3.435 1.00 94.25 102 LEU A CA 1
ATOM 829 C C . LEU A 1 102 ? -7.050 -10.931 -2.932 1.00 94.25 102 LEU A C 1
ATOM 831 O O . LEU A 1 102 ? -7.499 -10.001 -2.264 1.00 94.25 102 LEU A O 1
ATOM 835 N N . THR A 1 103 ? -5.754 -10.983 -3.256 1.00 92.00 103 THR A N 1
ATOM 836 C CA . THR A 1 103 ? -4.809 -9.927 -2.864 1.00 92.00 103 THR A CA 1
ATOM 837 C C . THR A 1 103 ? -5.081 -8.626 -3.615 1.00 92.00 103 THR A C 1
ATOM 839 O O . THR A 1 103 ? -4.964 -7.554 -3.018 1.00 92.00 103 THR A O 1
ATOM 842 N N . LYS A 1 104 ? -5.416 -8.698 -4.909 1.00 93.44 104 LYS A N 1
ATOM 843 C CA . LYS A 1 104 ? -5.785 -7.520 -5.711 1.00 93.44 104 LYS A CA 1
ATOM 844 C C . LYS A 1 104 ? -7.087 -6.911 -5.193 1.00 93.44 104 LYS A C 1
ATOM 846 O O . LYS A 1 104 ? -7.097 -5.742 -4.818 1.00 93.44 104 LYS A O 1
ATOM 851 N N . PHE A 1 105 ? -8.116 -7.738 -5.030 1.00 96.75 105 PHE A N 1
ATOM 852 C CA . PHE A 1 105 ? -9.420 -7.349 -4.506 1.00 96.75 105 PHE A CA 1
ATOM 853 C C . PHE A 1 105 ? -9.308 -6.693 -3.125 1.00 96.75 105 PHE A C 1
ATOM 855 O O . PHE A 1 105 ? -9.753 -5.569 -2.920 1.00 96.75 105 PHE A O 1
ATOM 862 N N . SER A 1 106 ? -8.606 -7.337 -2.186 1.00 96.12 106 SER A N 1
ATOM 863 C CA . SER A 1 106 ? -8.394 -6.802 -0.835 1.00 96.12 106 SER A CA 1
ATOM 864 C C . SER A 1 106 ? -7.656 -5.455 -0.835 1.00 96.12 106 SER A C 1
ATOM 866 O O . SER A 1 106 ? -7.937 -4.585 -0.003 1.00 96.12 106 SER A O 1
ATOM 868 N N . LYS A 1 107 ? -6.718 -5.241 -1.769 1.00 94.12 107 LYS A N 1
ATOM 869 C CA . LYS A 1 107 ? -6.047 -3.945 -1.935 1.00 94.12 107 LYS A CA 1
ATOM 870 C C . LYS A 1 107 ? -6.995 -2.881 -2.476 1.00 94.12 107 LYS A C 1
ATOM 872 O O . LYS A 1 107 ? -7.029 -1.807 -1.882 1.00 94.12 107 LYS A O 1
ATOM 877 N N . ALA A 1 108 ? -7.778 -3.185 -3.508 1.00 96.31 108 ALA A N 1
ATOM 878 C CA . ALA A 1 108 ? -8.774 -2.266 -4.056 1.00 96.31 108 ALA A CA 1
ATOM 879 C C . ALA A 1 108 ? -9.828 -1.883 -2.999 1.00 96.31 108 ALA A C 1
ATOM 881 O O . ALA A 1 108 ? -10.093 -0.700 -2.795 1.00 96.31 108 ALA A O 1
ATOM 882 N N . CYS A 1 109 ? -10.306 -2.848 -2.205 1.00 97.81 109 CYS A N 1
ATOM 883 C CA . CYS A 1 109 ? -11.121 -2.605 -1.011 1.00 97.81 109 CYS A CA 1
ATOM 884 C C . CYS A 1 109 ? -10.457 -1.614 -0.045 1.00 97.81 109 CYS A C 1
ATOM 886 O O . CYS A 1 109 ? -11.089 -0.678 0.438 1.00 97.81 109 CYS A O 1
ATOM 888 N N . ARG A 1 110 ? -9.161 -1.788 0.245 1.00 95.62 110 ARG A N 1
ATOM 889 C CA . ARG A 1 110 ? -8.430 -0.883 1.143 1.00 95.62 110 ARG A CA 1
ATOM 890 C C . ARG A 1 110 ? -8.301 0.526 0.553 1.00 95.62 110 ARG A C 1
ATOM 892 O O . ARG A 1 110 ? -8.327 1.483 1.322 1.00 95.62 110 ARG A O 1
ATOM 899 N N . MET A 1 111 ? -8.161 0.652 -0.768 1.00 95.06 111 MET A N 1
ATOM 900 C CA . MET A 1 111 ? -8.149 1.951 -1.453 1.00 95.06 111 MET A CA 1
ATOM 901 C C . MET A 1 111 ? -9.510 2.636 -1.378 1.00 95.06 111 MET A C 1
ATOM 903 O O . MET A 1 111 ? -9.565 3.815 -1.038 1.00 95.06 111 MET A O 1
ATOM 907 N N . ALA A 1 112 ? -10.597 1.884 -1.570 1.00 96.94 112 ALA A N 1
ATOM 908 C CA . ALA A 1 112 ? -11.965 2.395 -1.514 1.00 96.94 112 ALA A CA 1
ATOM 909 C C . ALA A 1 112 ? -12.311 3.095 -0.184 1.00 96.94 112 ALA A C 1
ATOM 911 O O . ALA A 1 112 ? -13.092 4.040 -0.175 1.00 96.94 112 ALA A O 1
ATOM 912 N N . ILE A 1 113 ? -11.711 2.662 0.932 1.00 97.00 113 ILE A N 1
ATOM 913 C CA . ILE A 1 113 ? -11.988 3.200 2.280 1.00 97.00 113 ILE A CA 1
ATOM 914 C C . ILE A 1 113 ? -10.886 4.117 2.822 1.00 97.00 113 ILE A C 1
ATOM 916 O O . ILE A 1 113 ? -10.948 4.556 3.971 1.00 97.00 113 ILE A O 1
ATOM 920 N N . GLN A 1 114 ? -9.822 4.365 2.058 1.00 93.25 114 GLN A N 1
ATOM 921 C CA . GLN A 1 114 ? -8.626 5.015 2.592 1.00 93.25 114 GLN A CA 1
ATOM 922 C C . GLN A 1 114 ? -8.913 6.419 3.138 1.00 93.25 114 GLN A C 1
ATOM 924 O O . GLN A 1 114 ? -8.415 6.781 4.210 1.00 93.25 114 GLN A O 1
ATOM 929 N N . ASP A 1 115 ? -9.715 7.192 2.411 1.00 93.94 115 ASP A N 1
ATOM 930 C CA . ASP A 1 115 ? -10.042 8.563 2.792 1.00 93.94 115 ASP A CA 1
ATOM 931 C C . ASP A 1 115 ? -10.973 8.599 4.009 1.00 93.94 115 ASP A C 1
ATOM 933 O O . ASP A 1 115 ? -10.791 9.441 4.889 1.00 93.94 115 ASP A O 1
ATOM 937 N N . ASP A 1 116 ? -11.864 7.614 4.156 1.00 97.19 116 ASP A N 1
ATOM 938 C CA . ASP A 1 116 ? -12.693 7.462 5.357 1.00 97.19 116 ASP A CA 1
ATOM 939 C C . ASP A 1 116 ? -11.833 7.208 6.596 1.00 97.19 116 ASP A C 1
ATOM 941 O O . ASP A 1 116 ? -11.979 7.891 7.610 1.00 97.19 116 ASP A O 1
ATOM 945 N N . LEU A 1 117 ? -10.870 6.281 6.515 1.00 96.38 117 LEU A N 1
ATOM 946 C CA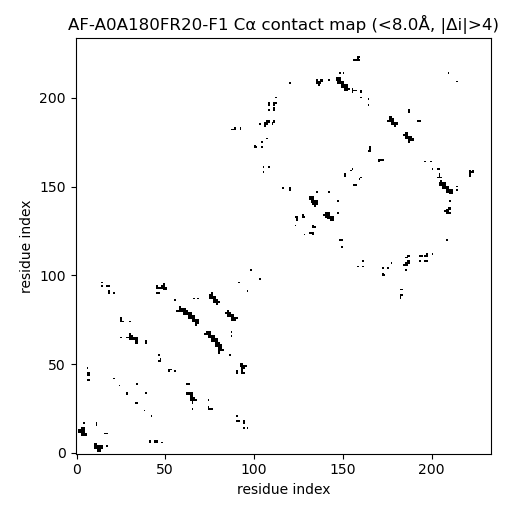 . LEU A 1 117 ? -9.958 6.002 7.630 1.00 96.38 117 LEU A CA 1
ATOM 947 C C . LEU A 1 117 ? -9.096 7.224 7.978 1.00 96.38 117 LEU A C 1
ATOM 949 O O . LEU A 1 117 ? -8.847 7.501 9.156 1.00 96.38 117 LEU A O 1
ATOM 953 N N . ARG A 1 118 ? -8.642 7.973 6.965 1.00 94.81 118 ARG A N 1
ATOM 954 C CA . ARG A 1 118 ? -7.905 9.225 7.170 1.00 94.81 118 ARG A CA 1
ATOM 955 C C . ARG A 1 118 ? -8.769 10.251 7.898 1.00 94.81 118 ARG A C 1
ATOM 957 O O . ARG A 1 118 ? -8.278 10.879 8.835 1.00 94.81 118 ARG A O 1
ATOM 964 N N . ASN A 1 119 ? -10.027 10.398 7.497 1.00 96.75 119 ASN A N 1
ATOM 965 C CA . ASN A 1 119 ? -10.963 11.341 8.100 1.00 96.75 119 ASN A CA 1
ATOM 966 C C . ASN A 1 119 ? -11.301 10.956 9.543 1.00 96.75 119 ASN A C 1
ATOM 968 O O . ASN A 1 119 ? -11.236 11.816 10.412 1.00 96.75 119 ASN A O 1
ATOM 972 N N . VAL A 1 120 ? -11.517 9.669 9.839 1.00 97.69 120 VAL A N 1
ATOM 973 C CA . VAL A 1 120 ? -11.686 9.176 11.221 1.00 97.69 120 VAL A CA 1
ATOM 974 C C . VAL A 1 120 ? -10.496 9.580 12.094 1.00 97.69 120 VAL A C 1
ATOM 976 O O . VAL A 1 120 ? -10.668 10.111 13.192 1.00 97.69 120 VAL A O 1
ATOM 979 N N . LYS A 1 121 ? -9.272 9.373 11.596 1.00 96.75 121 LYS A N 1
ATOM 980 C CA . LYS A 1 121 ? -8.058 9.760 12.319 1.00 96.75 121 LYS A CA 1
ATOM 981 C C . LYS A 1 121 ? -7.962 11.277 12.504 1.00 96.75 121 LYS A C 1
ATOM 983 O O . LYS A 1 121 ? -7.601 11.732 13.587 1.00 96.75 121 LYS A O 1
ATOM 988 N N . LEU A 1 122 ? -8.281 12.048 11.465 1.00 96.88 122 LEU A N 1
ATOM 989 C CA . LEU A 1 122 ? -8.269 13.509 11.501 1.00 96.88 122 LEU A CA 1
ATOM 990 C C . LEU A 1 122 ? -9.253 14.047 12.542 1.00 96.88 122 LEU A C 1
ATOM 992 O O . LEU A 1 122 ? -8.848 14.836 13.390 1.00 96.88 122 LEU A O 1
ATOM 996 N N . SER A 1 123 ? -10.500 13.575 12.529 1.00 98.00 123 SER A N 1
ATOM 997 C CA . SER A 1 123 ? -11.528 13.974 13.493 1.00 98.00 123 SER A CA 1
ATOM 998 C C . SER A 1 123 ? -11.124 13.636 14.927 1.00 98.00 123 SER A C 1
ATOM 1000 O O . SER A 1 123 ? -11.284 14.464 15.821 1.00 98.00 123 SER A O 1
ATOM 1002 N N . TYR A 1 124 ? -10.509 12.470 15.153 1.00 98.12 124 TYR A N 1
ATOM 1003 C CA . TYR A 1 124 ? -9.991 12.111 16.475 1.00 98.12 124 TYR A CA 1
ATOM 1004 C C . TYR A 1 124 ? -8.905 13.088 16.957 1.00 98.12 124 TYR A C 1
ATOM 1006 O O . TYR A 1 124 ? -8.914 13.518 18.110 1.00 98.12 124 TYR A O 1
ATOM 1014 N N . PHE A 1 125 ? -7.988 13.491 16.073 1.00 98.00 125 PHE A N 1
ATOM 1015 C CA . PHE A 1 125 ? -6.991 14.518 16.388 1.00 98.00 125 PHE A CA 1
ATOM 1016 C C . PHE A 1 125 ? -7.613 15.888 16.637 1.00 98.00 125 PHE A C 1
ATOM 1018 O O . PHE A 1 125 ? -7.258 16.535 17.617 1.00 98.00 125 PHE A O 1
ATOM 1025 N N . GLN A 1 126 ? -8.560 16.319 15.810 1.00 97.50 126 GLN A N 1
ATOM 1026 C CA . GLN A 1 126 ? -9.249 17.596 16.002 1.00 97.50 126 GLN A CA 1
ATOM 1027 C C . GLN A 1 126 ? -9.955 17.667 17.360 1.00 97.50 126 GLN A C 1
ATOM 1029 O O . GLN A 1 126 ? -9.907 18.699 18.020 1.00 97.50 126 GLN A O 1
ATOM 1034 N N . GLN A 1 127 ? -10.562 16.564 17.799 1.00 97.75 127 GLN A N 1
ATOM 1035 C CA . GLN A 1 127 ? -11.327 16.523 19.040 1.00 97.75 127 GLN A CA 1
ATOM 1036 C C . GLN A 1 127 ? -10.459 16.346 20.297 1.00 97.75 127 GLN A C 1
ATOM 1038 O O . GLN A 1 127 ? -10.764 16.927 21.336 1.00 97.75 127 GLN A O 1
ATOM 1043 N N . PHE A 1 128 ? -9.401 15.530 20.236 1.00 97.50 128 PHE A N 1
ATOM 1044 C CA . PHE A 1 128 ? -8.676 15.081 21.435 1.00 97.50 128 PHE A CA 1
ATOM 1045 C C . PHE A 1 128 ? -7.214 15.538 21.515 1.00 97.50 128 PHE A C 1
ATOM 1047 O O . PHE A 1 128 ? -6.531 15.201 22.487 1.00 97.50 128 PHE A O 1
ATOM 1054 N N . SER A 1 129 ? -6.705 16.269 20.516 1.00 97.12 129 SER A N 1
ATOM 1055 C CA . SER A 1 129 ? -5.297 16.677 20.481 1.00 97.12 129 SER A CA 1
ATOM 1056 C C . SER A 1 129 ? -4.940 17.626 21.618 1.00 97.12 129 SER A C 1
ATOM 1058 O O . SER A 1 129 ? -5.594 18.638 21.862 1.00 97.12 129 SER A O 1
ATOM 1060 N N . LYS A 1 130 ? -3.835 17.309 22.294 1.00 96.19 130 LYS A N 1
ATOM 1061 C CA . LYS A 1 130 ? -3.164 18.166 23.269 1.00 96.19 130 LYS A CA 1
ATOM 1062 C C . LYS A 1 130 ? -1.714 18.310 22.833 1.00 96.19 130 LYS A C 1
ATOM 1064 O O . LYS A 1 130 ? -0.978 17.327 22.812 1.00 96.19 130 LYS A O 1
ATOM 1069 N N . LYS A 1 131 ? -1.305 19.530 22.467 1.00 95.25 131 LYS A N 1
ATOM 1070 C CA . LYS A 1 131 ? 0.049 19.825 21.953 1.00 95.25 131 LYS A CA 1
ATOM 1071 C C . LYS A 1 131 ? 0.453 18.921 20.770 1.00 95.25 131 LYS A C 1
ATOM 1073 O O . LYS A 1 131 ? 1.570 18.419 20.726 1.00 95.25 131 LYS A O 1
ATOM 1078 N N . GLY A 1 132 ? -0.477 18.667 19.845 1.00 94.44 132 GLY A N 1
ATOM 1079 C CA . GLY A 1 132 ? -0.227 17.839 18.657 1.00 94.44 132 GLY A CA 1
ATOM 1080 C C . GLY A 1 132 ? -0.243 16.325 18.902 1.00 94.44 132 GLY A C 1
ATOM 1081 O O . GLY A 1 132 ? 0.029 15.565 17.976 1.00 94.44 132 GLY A O 1
ATOM 1082 N N . LYS A 1 133 ? -0.573 15.875 20.119 1.00 97.94 133 LYS A N 1
ATOM 1083 C CA . LYS A 1 133 ? -0.602 14.456 20.496 1.00 97.94 133 LYS A CA 1
ATOM 1084 C C . LYS A 1 133 ? -1.991 14.024 20.929 1.00 97.94 133 LYS A C 1
ATOM 1086 O O . LYS A 1 133 ? -2.703 14.782 21.585 1.00 97.94 133 LYS A O 1
ATOM 1091 N N . VAL A 1 134 ? -2.349 12.778 20.637 1.00 98.19 134 VAL A N 1
ATOM 1092 C CA . VAL A 1 134 ? -3.587 12.151 21.125 1.00 98.19 134 VAL A CA 1
ATOM 1093 C C . VAL A 1 134 ? -3.302 10.834 21.824 1.00 98.19 134 VAL A C 1
ATOM 1095 O O . VAL A 1 134 ? -2.261 10.211 21.621 1.00 98.19 134 VAL A O 1
ATOM 1098 N N . LYS A 1 135 ? -4.260 10.396 22.637 1.00 97.94 135 LYS A N 1
ATOM 1099 C CA . LYS A 1 135 ? -4.179 9.144 23.380 1.00 97.94 135 LYS A CA 1
ATOM 1100 C C . LYS A 1 135 ? -4.304 7.939 22.438 1.00 97.94 135 LYS A C 1
ATOM 1102 O O . LYS A 1 135 ? -5.285 7.806 21.713 1.00 97.94 135 LYS A O 1
ATOM 1107 N N . CYS A 1 136 ? -3.347 7.018 22.495 1.00 97.75 136 CYS A N 1
ATOM 1108 C CA . CYS A 1 136 ? -3.491 5.668 21.961 1.00 97.75 136 CYS A CA 1
ATOM 1109 C C . CYS A 1 136 ? -4.623 4.960 22.715 1.00 97.75 136 CYS A C 1
ATOM 1111 O O . CYS A 1 136 ? -4.548 4.813 23.936 1.00 97.75 136 CYS A O 1
ATOM 1113 N N . GLN A 1 137 ? -5.659 4.491 22.018 1.00 97.12 137 GLN A N 1
ATOM 1114 C CA . GLN A 1 137 ? -6.825 3.873 22.665 1.00 97.12 137 GLN A CA 1
ATOM 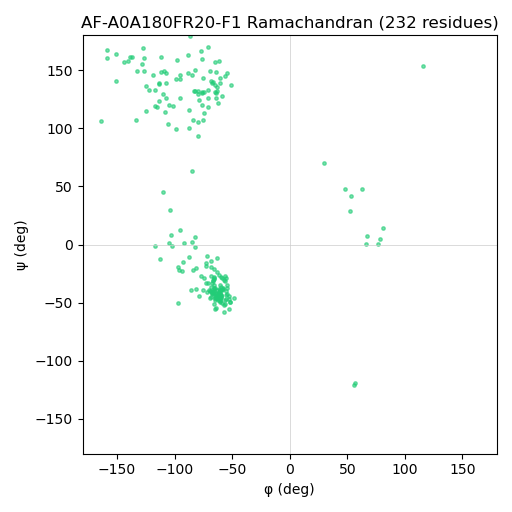1115 C C . GLN A 1 137 ? -6.534 2.490 23.259 1.00 97.12 137 GLN A C 1
ATOM 1117 O O . GLN A 1 137 ? -7.368 1.946 23.974 1.00 97.12 137 GLN A O 1
ATOM 1122 N N . GLU A 1 138 ? -5.366 1.921 22.969 1.00 94.56 138 GLU A N 1
ATOM 1123 C CA . GLU A 1 138 ? -4.923 0.657 23.548 1.00 94.56 138 GLU A CA 1
ATOM 1124 C C . GLU A 1 138 ? -3.995 0.853 24.753 1.00 94.56 138 GLU A C 1
ATOM 1126 O O . GLU A 1 138 ? -4.223 0.255 25.796 1.00 94.56 138 GLU A O 1
ATOM 1131 N N . THR A 1 139 ? -2.952 1.681 24.626 1.00 96.12 139 THR A N 1
ATOM 1132 C CA . THR A 1 139 ? -1.924 1.835 25.676 1.00 96.12 139 THR A CA 1
ATOM 1133 C C . THR A 1 139 ? -2.157 3.026 26.593 1.00 96.12 139 THR A C 1
ATOM 1135 O O . THR A 1 139 ? -1.571 3.108 27.665 1.00 96.12 139 THR A O 1
ATOM 1138 N N . GLY A 1 140 ? -2.961 3.994 26.158 1.00 96.62 140 GLY A N 1
ATOM 1139 C CA . GLY A 1 140 ? -3.157 5.260 26.850 1.00 96.62 140 GLY A CA 1
ATOM 1140 C C . GLY A 1 140 ? -2.025 6.284 26.705 1.00 96.62 140 GLY A C 1
ATOM 1141 O O . GLY A 1 140 ? -2.151 7.383 27.238 1.00 96.62 140 GLY A O 1
ATOM 1142 N N . GLU A 1 141 ? -0.960 5.960 25.973 1.00 97.31 141 GLU A N 1
ATOM 1143 C CA . GLU A 1 141 ? 0.167 6.857 25.686 1.00 97.31 141 GLU A CA 1
ATOM 1144 C C . GLU A 1 141 ? -0.258 8.003 24.754 1.00 97.31 141 GLU A C 1
ATOM 1146 O O . GLU A 1 141 ? -1.018 7.777 23.812 1.00 97.31 141 GLU A O 1
ATOM 1151 N N . TYR A 1 142 ? 0.237 9.223 24.986 1.00 97.88 142 TYR A N 1
ATOM 1152 C CA . TYR A 1 142 ? 0.010 10.360 24.087 1.00 97.88 142 TYR A CA 1
ATOM 1153 C C . TYR A 1 142 ? 1.073 10.388 22.993 1.00 97.88 142 TYR A C 1
ATOM 1155 O O . TYR A 1 142 ? 2.253 10.585 23.276 1.00 97.88 142 TYR A O 1
ATOM 1163 N N . LEU A 1 143 ? 0.638 10.215 21.750 1.00 97.88 143 LEU A N 1
ATOM 1164 C CA . LEU A 1 143 ? 1.503 10.011 20.593 1.00 97.88 143 LEU A CA 1
ATOM 1165 C C . LEU A 1 143 ? 1.165 10.983 19.464 1.00 97.88 143 LEU A C 1
ATOM 1167 O O . LEU A 1 143 ? 0.036 11.476 19.363 1.00 97.88 143 LEU A O 1
ATOM 1171 N N . GLU A 1 144 ? 2.155 11.244 18.617 1.00 97.31 144 GLU A N 1
ATOM 1172 C CA . GLU A 1 144 ? 2.025 12.119 17.452 1.00 97.31 144 GLU A CA 1
ATOM 1173 C C . GLU A 1 144 ? 1.295 11.417 16.301 1.00 97.31 144 GLU A C 1
ATOM 1175 O O . GLU A 1 144 ? 1.086 10.195 16.291 1.00 97.31 144 GLU A O 1
ATOM 1180 N N . TRP A 1 145 ? 0.886 12.199 15.301 1.00 94.88 145 TRP A N 1
ATOM 1181 C CA . TRP A 1 145 ? 0.176 11.694 14.128 1.00 94.88 145 TRP A CA 1
ATOM 1182 C C . TRP A 1 145 ? 0.929 10.541 13.462 1.00 94.88 145 TRP A C 1
ATOM 1184 O O . TRP A 1 145 ? 0.343 9.508 13.133 1.00 94.88 145 TRP A O 1
ATOM 1194 N N . GLU A 1 146 ? 2.236 10.674 13.296 1.00 92.94 146 GLU A N 1
ATOM 1195 C CA . GLU A 1 146 ? 3.100 9.728 12.602 1.00 92.94 146 GLU A CA 1
ATOM 1196 C C . GLU A 1 146 ? 3.250 8.405 13.353 1.00 92.94 146 GLU A C 1
ATOM 1198 O O . GLU A 1 146 ? 3.595 7.397 12.738 1.00 92.94 146 GLU A O 1
ATOM 1203 N N . GLU A 1 147 ? 2.967 8.364 14.650 1.00 95.56 147 GLU A N 1
ATOM 1204 C CA . GLU A 1 147 ? 3.146 7.183 15.498 1.00 95.56 147 GLU A CA 1
ATOM 1205 C C . GLU A 1 147 ? 1.878 6.325 15.593 1.00 95.56 147 GLU A C 1
ATOM 1207 O O . GLU A 1 147 ? 1.928 5.155 15.991 1.00 95.56 147 GLU A O 1
ATOM 1212 N N . LEU A 1 148 ? 0.746 6.894 15.181 1.00 96.56 148 LEU A N 1
ATOM 1213 C CA . LEU A 1 148 ? -0.581 6.315 15.320 1.00 96.56 148 LEU A CA 1
ATOM 1214 C C . LEU A 1 148 ? -1.174 5.868 13.978 1.00 96.56 148 LEU A C 1
ATOM 1216 O O . LEU A 1 148 ? -0.924 6.453 12.919 1.00 96.56 148 LEU A O 1
ATOM 1220 N N . VAL A 1 149 ? -2.004 4.830 14.019 1.00 95.31 149 VAL A N 1
ATOM 1221 C CA . VAL A 1 149 ? -2.769 4.293 12.881 1.00 95.31 149 VAL A CA 1
ATOM 1222 C C . VAL A 1 149 ? -4.167 3.892 13.318 1.00 95.31 149 VAL A C 1
ATOM 1224 O O . VAL A 1 149 ? -4.398 3.639 14.498 1.00 95.31 149 VAL A O 1
ATOM 1227 N N . ILE A 1 150 ? -5.081 3.825 12.354 1.00 96.62 150 ILE A N 1
ATOM 1228 C CA . ILE A 1 150 ? -6.390 3.213 12.555 1.00 96.62 150 ILE A CA 1
ATOM 1229 C C . ILE A 1 150 ? -6.249 1.692 12.465 1.00 96.62 150 ILE A C 1
ATOM 1231 O O . ILE A 1 150 ? -5.657 1.177 11.516 1.00 96.62 150 ILE A O 1
ATOM 1235 N N . ASP A 1 151 ? -6.789 1.005 13.462 1.00 95.88 151 ASP A N 1
ATOM 1236 C CA . ASP A 1 151 ? -6.882 -0.447 13.571 1.00 95.88 151 ASP A CA 1
ATOM 1237 C C . ASP A 1 151 ? -8.347 -0.885 13.497 1.00 95.88 151 ASP A C 1
ATOM 1239 O O . ASP A 1 151 ? -9.227 -0.258 14.098 1.00 95.88 151 ASP A O 1
ATOM 1243 N N . HIS A 1 152 ? -8.589 -1.978 12.775 1.00 95.44 152 HIS A N 1
ATOM 1244 C CA . HIS A 1 152 ? -9.878 -2.664 12.717 1.00 95.44 152 HIS A CA 1
ATOM 1245 C C . HIS A 1 152 ? -9.937 -3.671 13.866 1.00 95.44 152 HIS A C 1
ATOM 1247 O O . HIS A 1 152 ? -9.362 -4.759 13.788 1.00 95.44 152 HIS A O 1
ATOM 1253 N N . ARG A 1 153 ? -10.624 -3.297 14.946 1.00 93.44 153 ARG A N 1
ATOM 1254 C CA . ARG A 1 153 ? -10.711 -4.090 16.173 1.00 93.44 153 ARG A CA 1
ATOM 1255 C C . ARG A 1 153 ? -11.484 -5.391 15.929 1.00 93.44 153 ARG A C 1
ATOM 1257 O O . ARG A 1 153 ? -12.521 -5.399 15.268 1.00 93.44 153 ARG A O 1
ATOM 1264 N N . GLN A 1 154 ? -11.008 -6.481 16.535 1.00 92.19 154 GLN A N 1
ATOM 1265 C CA . GLN A 1 154 ? -11.715 -7.764 16.550 1.00 92.19 154 GLN A CA 1
ATOM 1266 C C . GLN A 1 154 ? -13.158 -7.623 17.089 1.00 92.19 154 GLN A C 1
ATOM 1268 O O . GLN A 1 154 ? -13.393 -6.794 17.975 1.00 92.19 154 GLN A O 1
ATOM 1273 N N . PRO A 1 155 ? -14.114 -8.440 16.603 1.00 92.69 155 PRO A N 1
ATOM 1274 C CA . PRO A 1 155 ? -13.931 -9.561 15.665 1.00 92.69 155 PRO A CA 1
ATOM 1275 C C . PRO A 1 155 ? -13.836 -9.146 14.185 1.00 92.69 155 PRO A C 1
ATOM 1277 O O . PRO A 1 155 ? -13.254 -9.874 13.382 1.00 92.69 155 PRO A O 1
ATOM 1280 N N . ASN A 1 156 ? -14.314 -7.951 13.827 1.00 95.00 156 ASN A N 1
ATOM 1281 C CA . ASN A 1 156 ? -14.375 -7.463 12.445 1.00 95.00 156 ASN A CA 1
ATOM 1282 C C . ASN A 1 156 ? -13.051 -6.828 11.999 1.00 95.00 156 ASN A C 1
ATOM 1284 O O . ASN A 1 156 ? -12.971 -5.636 11.694 1.00 95.00 156 ASN A O 1
ATOM 1288 N N . THR A 1 157 ? -11.991 -7.638 11.957 1.00 95.19 157 THR A N 1
ATOM 1289 C CA . THR A 1 157 ? -10.730 -7.230 11.319 1.00 95.19 157 THR A CA 1
ATOM 1290 C C . THR A 1 157 ? -10.952 -6.936 9.831 1.00 95.19 157 THR A C 1
ATOM 1292 O O . THR A 1 157 ? -11.894 -7.446 9.227 1.00 95.19 157 THR A O 1
ATOM 1295 N N . PHE A 1 158 ? -10.072 -6.148 9.203 1.00 96.06 158 PHE A N 1
ATOM 1296 C CA . PHE A 1 158 ? -10.215 -5.815 7.779 1.00 96.06 158 PHE A CA 1
ATOM 1297 C C . PHE A 1 158 ? -10.319 -7.058 6.882 1.00 96.06 158 PHE A C 1
ATOM 1299 O O . PHE A 1 158 ? -11.164 -7.093 5.993 1.00 96.06 158 PHE A O 1
ATOM 1306 N N . SER A 1 159 ? -9.506 -8.090 7.138 1.00 95.69 159 SER A N 1
ATOM 1307 C CA . SER A 1 159 ? -9.563 -9.343 6.380 1.00 95.69 159 SER A CA 1
ATOM 1308 C C . SER A 1 159 ? -10.943 -9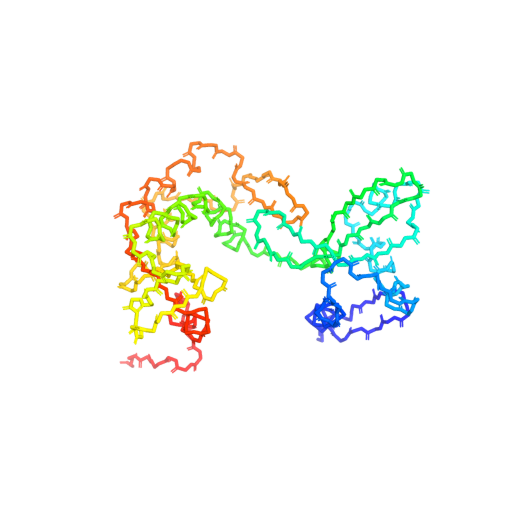.992 6.488 1.00 95.69 159 SER A C 1
ATOM 1310 O O . SER A 1 159 ? -11.504 -10.365 5.467 1.00 95.69 159 SER A O 1
ATOM 1312 N N . VAL A 1 160 ? -11.501 -10.074 7.704 1.00 96.31 160 VAL A N 1
ATOM 1313 C CA . VAL A 1 160 ? -12.835 -10.650 7.958 1.00 96.31 160 VAL A CA 1
ATOM 1314 C C . VAL A 1 160 ? -13.922 -9.849 7.247 1.00 96.31 160 VAL A C 1
ATOM 1316 O O . VAL A 1 160 ? -14.819 -10.434 6.655 1.00 96.31 160 VAL A O 1
ATOM 1319 N N . ILE A 1 161 ? -13.833 -8.516 7.258 1.00 98.06 161 ILE A N 1
ATOM 1320 C CA . ILE A 1 161 ? -14.784 -7.663 6.534 1.00 98.06 161 ILE A CA 1
ATOM 1321 C C . ILE A 1 161 ? -14.736 -7.966 5.030 1.00 98.06 161 ILE A C 1
ATOM 1323 O O . ILE A 1 161 ? -15.785 -8.142 4.424 1.00 98.06 161 ILE A O 1
ATOM 1327 N N . VAL A 1 162 ? -13.544 -8.056 4.431 1.00 98.12 162 VAL A N 1
ATOM 1328 C CA . VAL A 1 162 ? -13.396 -8.358 2.995 1.00 98.12 162 VAL A CA 1
ATOM 1329 C C . VAL A 1 162 ? -13.930 -9.751 2.656 1.00 98.12 162 VAL A C 1
ATOM 1331 O O . VAL A 1 162 ? -14.679 -9.896 1.699 1.00 98.12 162 VAL A O 1
ATOM 1334 N N . ASP A 1 163 ? -13.580 -10.757 3.450 1.00 97.38 163 ASP A N 1
ATOM 1335 C CA . ASP A 1 163 ? -14.010 -12.145 3.257 1.00 97.38 163 ASP A CA 1
ATOM 1336 C C . ASP A 1 163 ? -15.534 -12.291 3.321 1.00 97.38 163 ASP A C 1
ATOM 1338 O O . ASP A 1 163 ? -16.154 -12.796 2.387 1.00 97.38 163 ASP A O 1
ATOM 1342 N N . ARG A 1 164 ? -16.162 -11.713 4.351 1.00 97.56 164 ARG A N 1
ATOM 1343 C CA . ARG A 1 164 ? -17.625 -11.706 4.479 1.00 97.56 164 ARG A CA 1
ATOM 1344 C C . ARG A 1 164 ? -18.309 -10.878 3.401 1.00 97.56 164 ARG A C 1
ATOM 1346 O O . ARG A 1 164 ? -19.414 -11.215 3.006 1.00 97.56 164 ARG A O 1
ATOM 1353 N N . PHE A 1 165 ? -17.681 -9.809 2.914 1.00 98.44 165 PHE A N 1
ATOM 1354 C CA . PHE A 1 165 ? -18.220 -9.048 1.788 1.00 98.44 165 PHE A CA 1
ATOM 1355 C C . PHE A 1 165 ? -18.269 -9.895 0.511 1.00 98.44 165 PHE A C 1
ATOM 1357 O O . PHE A 1 165 ? -19.279 -9.892 -0.186 1.00 98.44 165 PHE A O 1
ATOM 1364 N N . ILE A 1 166 ? -17.202 -10.646 0.223 1.00 98.12 166 ILE A N 1
ATOM 1365 C CA . ILE A 1 166 ? -17.159 -11.552 -0.931 1.00 98.12 166 ILE A CA 1
ATOM 1366 C C . ILE A 1 166 ? -18.262 -12.607 -0.813 1.00 98.12 166 ILE A C 1
ATOM 1368 O O . ILE A 1 166 ? -19.016 -12.801 -1.763 1.00 98.12 166 ILE A O 1
ATOM 1372 N N . GLU A 1 167 ? -18.382 -13.237 0.357 1.00 97.62 167 GLU A N 1
ATOM 1373 C CA . GLU A 1 167 ? -19.370 -14.285 0.630 1.00 97.62 167 GLU A CA 1
ATOM 1374 C C . GLU A 1 167 ? -20.814 -13.765 0.554 1.00 97.62 167 GLU A C 1
ATOM 1376 O O . GLU A 1 167 ? -21.617 -14.280 -0.216 1.00 97.62 167 GLU A O 1
ATOM 1381 N N . LEU A 1 168 ? -21.157 -12.717 1.310 1.00 97.81 168 LEU A N 1
ATOM 1382 C CA . LEU A 1 168 ? -22.540 -12.237 1.433 1.00 97.81 168 LEU A CA 1
ATOM 1383 C C . LEU A 1 168 ? -23.100 -11.661 0.132 1.00 97.81 168 LEU A C 1
ATOM 1385 O O . LEU A 1 168 ? -24.307 -11.721 -0.097 1.00 97.81 168 LEU A O 1
ATOM 1389 N N . TYR A 1 169 ? -22.240 -11.078 -0.702 1.00 97.62 169 TYR A N 1
ATOM 1390 C CA . TYR A 1 169 ? -22.646 -10.482 -1.971 1.00 97.62 169 TYR A CA 1
ATOM 1391 C C . TYR A 1 169 ? -22.306 -11.353 -3.184 1.00 97.62 169 TYR A C 1
ATOM 1393 O O . TYR A 1 169 ? -22.489 -10.881 -4.305 1.00 97.62 169 TYR A O 1
ATOM 1401 N N . ASN A 1 170 ? -21.850 -12.597 -2.974 1.00 96.9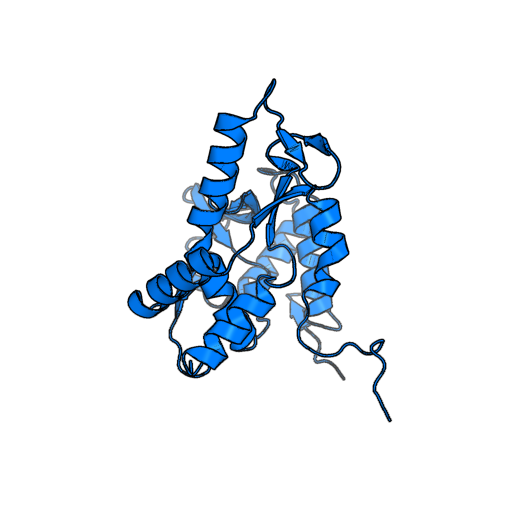4 170 ASN A N 1
ATOM 1402 C CA . ASN A 1 170 ? -21.466 -13.545 -4.025 1.00 96.94 170 ASN A CA 1
ATOM 1403 C C . ASN A 1 170 ? -20.544 -12.915 -5.084 1.00 96.94 170 ASN A C 1
ATOM 1405 O O . ASN A 1 170 ? -20.790 -13.015 -6.286 1.00 96.94 170 ASN A O 1
ATOM 1409 N N . ILE A 1 171 ? -19.501 -12.210 -4.636 1.00 97.44 171 ILE A N 1
ATOM 1410 C CA . ILE A 1 171 ? -18.595 -11.494 -5.538 1.00 97.44 171 ILE A CA 1
ATOM 1411 C C . ILE A 1 171 ? -17.654 -12.482 -6.225 1.00 97.44 171 ILE A C 1
ATOM 1413 O O . ILE A 1 171 ? -16.836 -13.134 -5.574 1.00 97.44 171 ILE A O 1
ATOM 1417 N N . ASP A 1 172 ? -17.703 -12.526 -7.552 1.00 96.56 172 ASP A N 1
ATOM 1418 C CA . ASP A 1 172 ? -16.714 -13.245 -8.346 1.00 96.56 172 ASP A CA 1
ATOM 1419 C C . ASP A 1 172 ? -15.436 -12.411 -8.499 1.00 96.56 172 ASP A C 1
ATOM 1421 O O . ASP A 1 172 ? -15.300 -11.577 -9.394 1.00 96.56 172 ASP A O 1
ATOM 1425 N N . ILE A 1 173 ? -14.479 -12.638 -7.599 1.00 95.69 173 ILE A N 1
ATOM 1426 C CA . ILE A 1 173 ? -13.215 -11.894 -7.563 1.00 95.69 173 ILE A CA 1
ATOM 1427 C C . ILE A 1 173 ? -12.284 -12.177 -8.754 1.00 95.69 173 ILE A C 1
ATOM 1429 O O . ILE A 1 173 ? -11.329 -11.422 -8.942 1.00 95.69 173 ILE A O 1
ATOM 1433 N N . GLN A 1 174 ? -12.524 -13.239 -9.535 1.00 94.56 174 GLN A N 1
ATOM 1434 C CA . GLN A 1 174 ? -11.713 -13.562 -10.718 1.00 94.56 174 GLN A CA 1
ATOM 1435 C C . GLN A 1 174 ? -12.071 -12.659 -11.903 1.00 94.56 174 GLN A C 1
ATOM 1437 O O . GLN A 1 174 ? -11.219 -12.367 -12.739 1.00 94.56 174 GLN A O 1
ATOM 1442 N N . ASN A 1 175 ? -13.311 -12.170 -11.931 1.00 94.88 175 ASN A N 1
ATOM 1443 C CA . ASN A 1 175 ? -13.875 -11.366 -13.010 1.00 94.88 175 ASN A CA 1
ATOM 1444 C C . ASN A 1 175 ? -14.087 -9.905 -12.579 1.00 94.88 175 ASN A C 1
ATOM 1446 O O . ASN A 1 175 ? -15.133 -9.308 -12.827 1.00 94.88 175 ASN A O 1
ATOM 1450 N N . ILE A 1 176 ? -13.082 -9.324 -11.915 1.00 95.88 176 ILE A N 1
ATOM 1451 C CA . ILE A 1 176 ? -13.074 -7.911 -11.518 1.00 95.88 176 ILE A CA 1
ATOM 1452 C C . ILE A 1 176 ? -12.041 -7.143 -12.334 1.00 95.88 176 ILE A C 1
ATOM 1454 O O . ILE A 1 176 ? -10.863 -7.505 -12.365 1.00 95.88 176 ILE A O 1
ATOM 1458 N N . ASN A 1 177 ? -12.481 -6.032 -12.916 1.00 95.50 177 ASN A N 1
ATOM 1459 C CA . ASN A 1 177 ? -11.600 -5.074 -13.560 1.00 95.50 177 ASN A CA 1
ATOM 1460 C C . ASN A 1 177 ? -11.085 -4.027 -12.570 1.00 95.50 177 ASN A C 1
ATOM 1462 O O . ASN A 1 177 ? -11.783 -3.599 -11.641 1.00 95.50 177 ASN A O 1
ATOM 1466 N N . TYR A 1 178 ? -9.860 -3.581 -12.818 1.00 95.12 178 TYR A N 1
ATOM 1467 C CA . TYR A 1 178 ? -9.168 -2.609 -11.991 1.00 95.12 178 TYR A CA 1
ATOM 1468 C C . TYR A 1 178 ? -8.542 -1.515 -12.850 1.00 95.12 178 TYR A C 1
ATOM 1470 O O . TYR A 1 178 ? -8.093 -1.779 -13.965 1.00 95.12 178 TYR A O 1
ATOM 1478 N N . ILE A 1 179 ? -8.449 -0.313 -12.287 1.00 93.44 179 ILE A N 1
ATOM 1479 C CA . ILE A 1 179 ? -7.723 0.815 -12.872 1.00 93.44 179 ILE A CA 1
ATOM 1480 C C . ILE A 1 179 ? -6.452 1.036 -12.053 1.00 93.44 179 ILE A C 1
ATOM 1482 O O . ILE A 1 179 ? -6.520 1.205 -10.833 1.00 93.44 179 ILE A O 1
ATOM 1486 N N . GLU A 1 180 ? -5.295 1.060 -12.716 1.00 88.75 180 GLU A N 1
ATOM 1487 C CA . GLU A 1 180 ? -4.038 1.442 -12.070 1.00 88.75 180 GLU A CA 1
ATOM 1488 C C . GLU A 1 180 ? -4.026 2.965 -11.870 1.00 88.75 180 GLU A C 1
ATOM 1490 O O . GLU A 1 180 ? -3.996 3.732 -12.831 1.00 88.75 180 GLU A O 1
ATOM 1495 N N . VAL A 1 181 ? -4.059 3.411 -10.614 1.00 86.81 181 VAL A N 1
ATOM 1496 C CA . VAL A 1 181 ? -4.044 4.842 -10.258 1.00 86.81 181 VAL A CA 1
ATOM 1497 C C . VAL A 1 181 ? -2.641 5.346 -9.932 1.00 86.81 181 VAL A C 1
ATOM 1499 O O . VAL A 1 181 ? -2.380 6.548 -9.974 1.00 86.81 181 VAL A O 1
ATOM 1502 N N . LEU A 1 182 ? -1.736 4.435 -9.566 1.00 83.56 182 LEU A N 1
ATOM 1503 C CA . LEU A 1 182 ? -0.336 4.737 -9.293 1.00 83.56 182 LEU A CA 1
ATOM 1504 C C . LEU A 1 182 ? 0.499 3.455 -9.281 1.00 83.56 182 LEU A C 1
ATOM 1506 O O . LEU A 1 182 ? 0.460 2.738 -8.292 1.00 83.56 182 LEU A O 1
ATOM 1510 N N . ASP A 1 183 ? 1.299 3.208 -10.312 1.00 82.25 183 ASP A N 1
ATOM 1511 C CA . ASP A 1 183 ? 2.402 2.228 -10.350 1.00 82.25 183 ASP A CA 1
ATOM 1512 C C . ASP A 1 183 ? 2.222 0.985 -9.440 1.00 82.25 183 ASP A C 1
ATOM 1514 O O . ASP A 1 183 ? 2.862 0.807 -8.388 1.00 82.25 183 ASP A O 1
ATOM 1518 N N . GLY A 1 184 ? 1.270 0.130 -9.831 1.00 79.69 184 GLY A N 1
ATOM 1519 C CA . GLY A 1 184 ? 0.921 -1.105 -9.131 1.00 79.69 184 GLY A CA 1
ATOM 1520 C C . GLY A 1 184 ? -0.004 -0.928 -7.919 1.00 79.69 184 GLY A C 1
ATOM 1521 O O . GLY A 1 184 ? -0.110 -1.854 -7.089 1.00 79.69 184 GLY A O 1
ATOM 1522 N N . VAL A 1 185 ? -0.622 0.248 -7.789 1.00 83.25 185 VAL A N 1
ATOM 1523 C CA . VAL A 1 185 ? -1.781 0.553 -6.946 1.00 83.25 185 VAL A CA 1
ATOM 1524 C C . VAL A 1 185 ? -3.019 0.592 -7.831 1.00 83.25 185 VAL A C 1
ATOM 1526 O O . VAL A 1 185 ? -3.133 1.432 -8.722 1.00 83.25 185 VAL A O 1
ATOM 1529 N N . ASP A 1 186 ? -3.949 -0.298 -7.510 1.00 90.38 186 ASP A N 1
ATOM 1530 C CA . ASP A 1 186 ? -5.153 -0.556 -8.283 1.00 90.38 186 ASP A CA 1
ATOM 1531 C C . ASP A 1 186 ? -6.391 -0.129 -7.480 1.00 90.38 186 ASP A C 1
ATOM 1533 O O . ASP A 1 186 ? -6.485 -0.409 -6.276 1.00 90.38 186 ASP A O 1
ATOM 1537 N N . GLU A 1 187 ? -7.348 0.514 -8.143 1.00 94.19 187 GLU A N 1
ATOM 1538 C CA . GLU A 1 187 ? -8.704 0.751 -7.639 1.00 94.19 187 GLU A CA 1
ATOM 1539 C C . GLU A 1 187 ? -9.725 -0.059 -8.448 1.00 94.19 187 GLU A C 1
ATOM 1541 O O . GLU A 1 187 ? -9.430 -0.532 -9.545 1.00 94.19 187 GLU A O 1
ATOM 1546 N N . PHE A 1 188 ? -10.926 -0.252 -7.897 1.00 96.94 188 PHE A N 1
ATOM 1547 C CA . PHE A 1 188 ? -12.026 -0.849 -8.654 1.00 96.94 188 PHE A CA 1
ATOM 1548 C C . PHE A 1 188 ? -12.396 0.053 -9.834 1.00 96.94 188 PHE A C 1
ATOM 1550 O O . PHE A 1 188 ? -12.597 1.247 -9.639 1.00 96.94 188 PHE A O 1
ATOM 1557 N N . GLU A 1 189 ? -12.528 -0.526 -11.030 1.00 96.62 189 GLU A N 1
ATOM 1558 C CA . GLU A 1 189 ? -13.116 0.184 -12.177 1.00 96.62 189 GLU A CA 1
ATOM 1559 C C . GLU A 1 189 ? -14.618 0.428 -11.961 1.00 96.62 189 GLU A C 1
ATOM 1561 O O . GLU A 1 189 ? -15.158 1.472 -12.315 1.00 96.62 189 GLU A O 1
ATOM 1566 N N . ASN A 1 190 ? -15.299 -0.539 -11.342 1.00 96.88 190 ASN A N 1
ATOM 1567 C CA . ASN A 1 190 ? -16.719 -0.448 -11.040 1.00 96.88 190 ASN A CA 1
ATOM 1568 C C . ASN A 1 190 ? -16.956 0.407 -9.779 1.00 96.88 190 ASN A C 1
ATOM 1570 O O . ASN A 1 190 ? -16.742 -0.042 -8.647 1.00 96.88 190 ASN A O 1
ATOM 1574 N N . GLU A 1 191 ? -17.447 1.629 -9.983 1.00 96.88 191 GLU A N 1
ATOM 1575 C CA . GLU A 1 191 ? -17.772 2.572 -8.906 1.00 96.88 191 GLU A CA 1
ATOM 1576 C C . GLU A 1 191 ? -18.936 2.106 -8.011 1.00 96.88 191 GLU A C 1
ATOM 1578 O O . GLU A 1 191 ? -18.926 2.374 -6.809 1.00 96.88 191 GLU A O 1
ATOM 1583 N N . GLU A 1 192 ? -19.898 1.337 -8.531 1.00 97.75 192 GLU A N 1
ATOM 1584 C CA . GLU A 1 192 ? -20.969 0.746 -7.716 1.00 97.75 192 GLU A CA 1
ATOM 1585 C C . GLU A 1 192 ? -20.394 -0.265 -6.715 1.00 97.75 192 GLU A C 1
ATOM 1587 O O . GLU A 1 192 ? -20.691 -0.204 -5.523 1.00 97.75 192 GLU A O 1
ATOM 1592 N N . LEU A 1 193 ? -19.501 -1.153 -7.167 1.00 97.88 193 LEU A N 1
ATOM 1593 C CA . LEU A 1 193 ? -18.826 -2.123 -6.300 1.00 97.88 193 LEU A CA 1
ATOM 1594 C C . LEU A 1 193 ? -17.978 -1.425 -5.227 1.00 97.88 193 LEU A C 1
ATOM 1596 O O . LEU A 1 193 ? -18.002 -1.820 -4.057 1.00 97.88 193 LEU A O 1
ATOM 1600 N N . LYS A 1 194 ? -17.251 -0.372 -5.616 1.00 98.00 194 LYS A N 1
ATOM 1601 C CA . LYS A 1 194 ? -16.449 0.457 -4.709 1.00 98.00 194 LYS A CA 1
ATOM 1602 C C . LYS A 1 194 ? -17.312 1.091 -3.621 1.00 98.00 194 LYS A C 1
ATOM 1604 O O . LYS A 1 194 ? -16.991 0.958 -2.437 1.00 98.00 194 LYS A O 1
ATOM 1609 N N . GLN A 1 195 ? -18.415 1.732 -4.005 1.00 98.31 195 GLN A N 1
ATOM 1610 C CA . GLN A 1 195 ? -19.330 2.385 -3.073 1.00 98.31 195 GLN A CA 1
ATOM 1611 C C . GLN A 1 195 ? -20.037 1.364 -2.172 1.00 98.31 195 GLN A C 1
ATOM 1613 O O . GLN A 1 195 ? -20.099 1.556 -0.957 1.00 98.31 195 GLN A O 1
ATOM 1618 N N . LYS A 1 196 ? -20.458 0.226 -2.728 1.00 98.44 196 LYS A N 1
ATOM 1619 C CA . LYS A 1 196 ? -21.063 -0.881 -1.978 1.00 98.44 196 LYS A CA 1
ATOM 1620 C C . LYS A 1 196 ? -20.121 -1.438 -0.910 1.00 98.44 196 LYS A C 1
ATOM 1622 O O . LYS A 1 196 ? -20.531 -1.636 0.233 1.00 98.44 196 LYS A O 1
ATOM 1627 N N . PHE A 1 197 ? -18.843 -1.650 -1.243 1.00 98.62 197 PHE A N 1
ATOM 1628 C CA . PHE A 1 197 ? -17.850 -2.070 -0.251 1.00 98.62 197 PHE A CA 1
ATOM 1629 C C . PHE A 1 197 ? -17.641 -1.005 0.829 1.00 98.62 197 PHE A C 1
ATOM 1631 O O . PHE A 1 197 ? -17.541 -1.334 2.011 1.00 98.62 197 PHE A O 1
ATOM 1638 N N . ARG A 1 198 ? -17.577 0.271 0.439 1.00 98.56 198 ARG A N 1
ATOM 1639 C CA . ARG A 1 198 ? -17.390 1.391 1.365 1.00 98.56 198 ARG A CA 1
ATOM 1640 C C . ARG A 1 198 ? -18.536 1.502 2.378 1.00 98.56 198 ARG A C 1
ATOM 1642 O O . ARG A 1 198 ? -18.281 1.666 3.570 1.00 98.56 198 ARG A O 1
ATOM 1649 N N . GLU A 1 199 ? -19.781 1.356 1.935 1.00 98.56 199 GLU A N 1
ATOM 1650 C CA . GLU A 1 199 ? -20.965 1.339 2.807 1.00 98.56 199 GLU A CA 1
ATOM 1651 C C . GLU A 1 199 ? -20.966 0.138 3.750 1.00 98.56 199 GLU A C 1
ATOM 1653 O O . GLU A 1 199 ? -21.135 0.299 4.961 1.00 98.56 199 GLU A O 1
ATOM 1658 N N . TYR A 1 200 ? -20.680 -1.051 3.218 1.00 98.62 200 TYR A N 1
ATOM 1659 C CA . TYR A 1 200 ? -20.555 -2.258 4.024 1.00 98.62 200 TYR A CA 1
ATOM 1660 C C . TYR A 1 200 ? -19.447 -2.129 5.083 1.00 98.62 200 TYR A C 1
ATOM 1662 O O . TYR A 1 200 ? -19.640 -2.469 6.251 1.00 98.62 200 TYR A O 1
ATOM 1670 N N . HIS A 1 201 ? -18.284 -1.578 4.718 1.00 98.62 201 HIS A N 1
ATOM 1671 C CA . HIS A 1 201 ? -17.199 -1.307 5.663 1.00 98.62 201 HIS A CA 1
ATOM 1672 C C . HIS A 1 201 ? -17.645 -0.347 6.768 1.00 98.62 201 HIS A C 1
ATOM 1674 O O . HIS A 1 201 ? -17.394 -0.634 7.938 1.00 98.62 201 HIS A O 1
ATOM 1680 N N . LYS A 1 202 ? -18.346 0.739 6.424 1.00 97.94 202 LYS A N 1
ATOM 1681 C CA . LYS A 1 202 ? -18.866 1.710 7.397 1.00 97.94 202 LYS A CA 1
ATOM 1682 C C . LYS A 1 202 ? -19.815 1.068 8.411 1.00 97.94 202 LYS A C 1
ATOM 1684 O O . LYS A 1 202 ? -19.764 1.426 9.584 1.00 97.94 202 LYS A O 1
ATOM 1689 N N . GLU A 1 203 ? -20.650 0.128 7.980 1.00 97.88 203 GLU A N 1
ATOM 1690 C CA . GLU A 1 203 ? -21.574 -0.590 8.862 1.00 97.88 203 GLU A CA 1
ATOM 1691 C C . GLU A 1 203 ? -20.848 -1.585 9.786 1.00 97.88 203 GLU A C 1
ATOM 1693 O O . GLU A 1 203 ? -21.185 -1.710 10.962 1.00 97.88 203 GLU A O 1
ATOM 1698 N N . LYS A 1 204 ? -19.852 -2.316 9.267 1.00 97.88 204 LYS A N 1
ATOM 1699 C CA . LYS A 1 204 ? -19.233 -3.440 9.993 1.00 97.88 204 LYS A CA 1
ATOM 1700 C C . LYS A 1 204 ? -17.989 -3.073 10.799 1.00 97.88 204 LYS A C 1
ATOM 1702 O O . LYS A 1 204 ? -17.610 -3.825 11.704 1.00 97.88 204 LYS A O 1
ATOM 1707 N N . ALA A 1 205 ? -17.298 -1.992 10.453 1.00 97.44 205 ALA A N 1
ATOM 1708 C CA . ALA A 1 205 ? -15.987 -1.698 11.012 1.00 97.44 205 ALA A CA 1
ATOM 1709 C C . ALA A 1 205 ? -16.051 -1.101 12.419 1.00 97.44 205 ALA A C 1
ATOM 1711 O O . ALA A 1 205 ? -16.582 -0.018 12.640 1.00 97.44 205 ALA A O 1
ATOM 1712 N N . ASN A 1 206 ? -15.360 -1.758 13.351 1.00 95.88 206 ASN A N 1
ATOM 1713 C CA . ASN A 1 206 ? -15.083 -1.218 14.676 1.00 95.88 206 ASN A CA 1
ATOM 1714 C C . ASN A 1 206 ? -13.664 -0.647 14.695 1.00 95.88 206 ASN A C 1
ATOM 1716 O O . ASN A 1 206 ? -12.686 -1.390 14.796 1.00 95.88 206 ASN A O 1
ATOM 1720 N N . LEU A 1 207 ? -13.540 0.671 14.557 1.00 97.56 207 LEU A N 1
ATOM 1721 C CA . LEU A 1 207 ? -12.249 1.342 14.416 1.00 97.56 207 LEU A CA 1
ATOM 1722 C C . LEU A 1 207 ? -11.724 1.872 15.753 1.00 97.56 207 LEU A C 1
ATOM 1724 O O . LEU A 1 207 ? -12.481 2.340 16.603 1.00 97.56 207 LEU A O 1
ATOM 1728 N N . ARG A 1 208 ? -10.402 1.842 15.922 1.00 96.50 208 ARG A N 1
ATOM 1729 C CA . ARG A 1 208 ? -9.693 2.518 17.019 1.00 96.50 208 ARG A CA 1
ATOM 1730 C C . ARG A 1 208 ? -8.353 3.060 16.545 1.00 96.50 208 ARG A C 1
ATOM 1732 O O . ARG A 1 208 ? -7.782 2.545 15.588 1.00 96.50 208 ARG A O 1
ATOM 1739 N N . ILE A 1 209 ? -7.820 4.063 17.232 1.00 97.38 209 ILE A N 1
ATOM 1740 C CA . ILE A 1 209 ? -6.482 4.589 16.985 1.00 97.38 209 ILE A CA 1
ATOM 1741 C C . ILE A 1 209 ? -5.462 3.948 17.930 1.00 97.38 209 ILE A C 1
ATOM 1743 O O . ILE A 1 209 ? -5.624 3.944 19.153 1.00 97.38 209 ILE A O 1
ATOM 1747 N N . VAL A 1 210 ? -4.401 3.381 17.363 1.00 97.06 210 VAL A N 1
ATOM 1748 C CA . VAL A 1 210 ? -3.391 2.620 18.110 1.00 97.06 210 VAL A CA 1
ATOM 1749 C C . VAL A 1 210 ? -1.977 2.926 17.630 1.00 97.06 210 VAL A C 1
ATOM 1751 O O . VAL A 1 210 ? -1.761 3.410 16.517 1.00 97.06 210 VAL A O 1
ATOM 1754 N N . LYS A 1 211 ? -0.989 2.602 18.466 1.00 96.75 211 LYS A N 1
ATOM 1755 C CA . LYS A 1 211 ? 0.437 2.719 18.139 1.00 96.75 211 LYS A CA 1
ATOM 1756 C C . LYS A 1 211 ? 0.805 1.783 16.984 1.00 96.75 211 LYS A C 1
ATOM 1758 O O . LYS A 1 211 ? 0.551 0.579 17.051 1.00 96.75 211 LYS A O 1
ATOM 1763 N N . LYS A 1 212 ? 1.489 2.304 15.957 1.00 94.50 212 LYS A N 1
ATOM 1764 C CA . LYS A 1 212 ? 1.912 1.551 14.755 1.00 94.50 212 LYS A CA 1
ATOM 1765 C C . LYS A 1 212 ? 2.602 0.227 15.067 1.00 94.50 212 LYS A C 1
ATOM 1767 O O . LYS A 1 212 ? 2.278 -0.792 14.465 1.00 94.50 212 LYS A O 1
ATOM 1772 N N . LYS A 1 213 ? 3.545 0.239 16.013 1.00 92.38 213 LYS A N 1
ATOM 1773 C CA . LYS A 1 213 ? 4.325 -0.953 16.385 1.00 92.38 213 LYS A CA 1
ATOM 1774 C C . LYS A 1 213 ? 3.433 -2.086 16.912 1.00 92.38 213 LYS A C 1
ATOM 1776 O O . LYS A 1 213 ? 3.656 -3.238 16.558 1.00 92.38 213 LYS A O 1
ATOM 1781 N N . LEU A 1 214 ? 2.412 -1.747 17.700 1.00 91.12 214 LEU A N 1
ATOM 1782 C CA . LEU A 1 214 ? 1.469 -2.707 18.281 1.00 91.12 214 LEU A CA 1
ATOM 1783 C C . LEU A 1 214 ? 0.465 -3.231 17.253 1.00 91.12 214 LEU A C 1
ATOM 1785 O O . LEU A 1 214 ? 0.178 -4.424 17.214 1.00 91.12 214 LEU A O 1
ATOM 1789 N N . ASN A 1 215 ? -0.010 -2.362 16.361 1.00 91.44 215 ASN A N 1
ATOM 1790 C CA . ASN A 1 215 ? -0.831 -2.793 15.233 1.00 91.44 215 ASN A CA 1
ATOM 1791 C C . ASN A 1 215 ? -0.104 -3.850 14.384 1.00 91.44 215 ASN A C 1
ATOM 1793 O O . ASN A 1 215 ? -0.645 -4.912 14.083 1.00 91.44 215 ASN A O 1
ATOM 1797 N N . SER A 1 216 ? 1.161 -3.584 14.048 1.00 87.06 216 SER A N 1
ATOM 1798 C CA . SER A 1 216 ? 1.974 -4.497 13.244 1.00 87.06 216 SER A CA 1
ATOM 1799 C C . SER A 1 216 ? 2.252 -5.829 13.943 1.00 87.06 216 SER A C 1
ATOM 1801 O O . SER A 1 216 ? 2.236 -6.865 13.280 1.00 87.06 216 SER A O 1
ATOM 1803 N N . SER A 1 217 ? 2.480 -5.840 15.263 1.00 89.06 217 SER A N 1
ATOM 1804 C CA . SER A 1 217 ? 2.761 -7.087 15.991 1.00 89.06 217 SER A CA 1
ATOM 1805 C C . SER A 1 217 ? 1.565 -8.045 16.005 1.00 89.06 217 SER A C 1
ATOM 1807 O O . SER A 1 217 ? 1.752 -9.262 15.993 1.00 89.06 217 SER A O 1
ATOM 1809 N N . ARG A 1 218 ? 0.336 -7.519 15.939 1.00 86.25 218 ARG A N 1
ATOM 1810 C CA . ARG A 1 218 ? -0.907 -8.307 15.910 1.00 86.25 218 ARG A CA 1
ATOM 1811 C C . ARG A 1 218 ? -1.425 -8.651 14.520 1.00 86.25 218 ARG A C 1
ATOM 1813 O O . ARG A 1 218 ? -2.434 -9.339 14.419 1.00 86.25 218 ARG A O 1
ATOM 1820 N N . ALA A 1 219 ? -0.744 -8.255 13.446 1.00 82.56 219 ALA A N 1
ATOM 1821 C CA . ALA A 1 219 ? -1.220 -8.509 12.083 1.00 82.56 219 ALA A CA 1
ATOM 1822 C C . ALA A 1 219 ? -1.506 -10.001 11.794 1.00 82.56 219 ALA A C 1
ATOM 1824 O O . ALA A 1 219 ? -2.377 -10.323 10.991 1.00 82.56 219 ALA A O 1
ATOM 1825 N N . HIS A 1 220 ? -0.801 -10.918 12.467 1.00 83.62 220 HIS A N 1
ATOM 1826 C CA . HIS A 1 220 ? -1.029 -12.361 12.352 1.00 83.62 220 HIS A CA 1
ATOM 1827 C C . HIS A 1 220 ? -2.399 -12.814 12.887 1.00 83.62 220 HIS A C 1
ATOM 1829 O O . HIS A 1 220 ? -2.941 -13.785 12.372 1.00 83.62 220 HIS A O 1
ATOM 1835 N N . GLN A 1 221 ? -2.977 -12.100 13.859 1.00 84.56 221 GLN A N 1
ATOM 1836 C CA . GLN A 1 221 ? -4.275 -12.420 14.468 1.00 84.56 221 GLN A CA 1
ATOM 1837 C C . GLN A 1 221 ? -5.460 -12.124 13.537 1.00 84.56 221 GLN A C 1
ATOM 1839 O O . GLN A 1 221 ? -6.568 -12.573 13.795 1.00 84.56 221 GLN A O 1
ATOM 1844 N N . GLY A 1 222 ? -5.245 -11.347 12.471 1.00 83.62 222 GLY A N 1
ATOM 1845 C CA . GLY A 1 222 ? -6.261 -11.040 11.459 1.00 83.62 222 GLY A CA 1
ATOM 1846 C C . GLY A 1 222 ? -6.213 -11.955 10.234 1.00 83.62 222 GLY A C 1
ATOM 1847 O O . GLY A 1 222 ? -6.778 -11.601 9.198 1.00 83.62 222 GLY A O 1
ATOM 1848 N N . ARG A 1 223 ? -5.475 -13.073 10.286 1.00 85.00 223 ARG A N 1
ATOM 1849 C CA . ARG A 1 223 ? -5.426 -14.054 9.192 1.00 85.00 223 ARG A CA 1
ATOM 1850 C C . ARG A 1 223 ? -6.632 -14.982 9.283 1.00 85.00 223 ARG A C 1
ATOM 1852 O O . ARG A 1 223 ? -6.908 -15.516 10.346 1.00 85.00 223 ARG A O 1
ATOM 1859 N N . ILE A 1 224 ? -7.311 -15.178 8.156 1.00 87.75 224 ILE A N 1
ATOM 1860 C CA . ILE A 1 224 ? -8.476 -16.072 8.061 1.00 87.75 224 ILE A CA 1
ATOM 1861 C C . ILE A 1 224 ? -8.036 -17.514 7.806 1.00 87.75 224 ILE A C 1
ATOM 1863 O O . ILE A 1 224 ? -8.589 -18.452 8.367 1.00 87.75 224 ILE A O 1
ATOM 1867 N N . SER A 1 225 ? -7.012 -17.701 6.971 1.00 86.25 225 SER A N 1
ATOM 1868 C CA . SER A 1 225 ? -6.459 -19.023 6.687 1.00 86.25 225 SER A CA 1
ATOM 1869 C C . SER A 1 225 ? -5.821 -19.629 7.937 1.00 86.25 225 SER A C 1
ATOM 1871 O O . SER A 1 225 ? -5.021 -18.946 8.593 1.00 86.25 225 SER A O 1
ATOM 1873 N N . ARG A 1 226 ? -6.066 -20.924 8.173 1.00 84.75 226 ARG A N 1
ATOM 1874 C CA . ARG A 1 226 ? -5.366 -21.703 9.205 1.00 84.75 226 ARG A CA 1
ATOM 1875 C C . ARG A 1 226 ? -3.851 -21.555 9.068 1.00 84.75 226 ARG A C 1
ATOM 1877 O O . ARG A 1 226 ? -3.302 -21.564 7.965 1.00 84.75 226 ARG A O 1
ATOM 1884 N N . GLN A 1 227 ? -3.183 -21.386 10.196 1.00 85.88 227 GLN A N 1
ATOM 1885 C CA . GLN A 1 227 ? -1.735 -21.335 10.315 1.00 85.88 227 GLN A CA 1
ATOM 1886 C C . GLN A 1 227 ? -1.199 -22.701 10.741 1.00 85.88 227 GLN A C 1
ATOM 1888 O O . GLN A 1 227 ? -1.890 -23.495 11.367 1.00 85.88 227 GLN A O 1
ATOM 1893 N N . SER A 1 228 ? 0.082 -22.956 10.473 1.00 85.88 228 SER A N 1
ATOM 1894 C CA . SER A 1 228 ? 0.740 -24.223 10.826 1.00 85.88 228 SER A CA 1
ATOM 1895 C C . SER A 1 228 ? 0.816 -24.506 12.332 1.00 85.88 228 SER A C 1
ATOM 1897 O O . SER A 1 228 ? 1.231 -25.588 12.722 1.00 85.88 228 SER A O 1
ATOM 1899 N N . LYS A 1 229 ? 0.505 -23.515 13.176 1.00 86.75 229 LYS A N 1
ATOM 1900 C CA . LYS A 1 229 ? 0.493 -23.632 14.640 1.00 86.75 229 LYS A CA 1
ATOM 1901 C C . LYS A 1 229 ? -0.922 -23.776 15.212 1.00 86.75 229 LYS A C 1
ATOM 1903 O O . LYS A 1 229 ? -1.053 -23.867 16.428 1.00 86.75 229 LYS A O 1
ATOM 1908 N N . ASP A 1 230 ? -1.951 -23.751 14.367 1.00 88.25 230 ASP A N 1
ATOM 1909 C CA . ASP A 1 230 ? -3.336 -23.879 14.811 1.00 88.25 230 ASP A CA 1
ATOM 1910 C C . ASP A 1 230 ? -3.651 -25.358 15.062 1.00 88.25 230 ASP A C 1
ATOM 1912 O O . ASP A 1 230 ? -3.345 -26.215 14.232 1.00 88.25 230 ASP A O 1
ATOM 1916 N N . LEU A 1 231 ? -4.255 -25.654 16.212 1.00 91.75 231 LEU A N 1
ATOM 1917 C CA . LEU A 1 231 ? -4.681 -27.005 16.578 1.00 91.75 231 LEU A CA 1
ATOM 1918 C C . LEU A 1 231 ? -6.036 -27.333 15.934 1.00 91.75 231 LEU A C 1
ATOM 1920 O O . LEU A 1 231 ? -6.868 -26.445 15.731 1.00 91.75 231 LEU A O 1
ATOM 1924 N N . THR A 1 232 ? -6.272 -28.610 15.637 1.00 89.69 232 THR A N 1
ATOM 1925 C CA . THR A 1 232 ? -7.555 -29.120 15.135 1.00 89.69 232 THR A CA 1
ATOM 1926 C C . THR A 1 232 ? -8.220 -30.007 16.175 1.00 89.69 232 THR A C 1
ATOM 1928 O O . THR A 1 232 ? -7.538 -30.672 16.948 1.00 89.69 232 THR A O 1
ATOM 1931 N N . ILE A 1 233 ? -9.552 -30.010 16.186 1.00 88.81 233 ILE A N 1
ATOM 1932 C CA . ILE A 1 233 ? -10.316 -31.057 16.868 1.00 88.81 233 ILE A CA 1
ATOM 1933 C C . ILE A 1 233 ? -10.139 -32.338 16.042 1.00 88.81 233 ILE A C 1
ATOM 1935 O O . ILE A 1 233 ? -10.229 -32.265 14.812 1.00 88.81 233 ILE A O 1
ATOM 1939 N N . GLU A 1 234 ? -9.834 -33.449 16.711 1.00 81.62 234 GLU A N 1
ATOM 1940 C CA . GLU A 1 234 ? -9.795 -34.799 16.125 1.00 81.62 234 GLU A CA 1
ATOM 1941 C C . GLU A 1 234 ? -11.197 -35.407 16.025 1.00 81.62 234 GLU A C 1
ATOM 1943 O O . GLU A 1 234 ? -11.999 -35.206 16.968 1.00 81.62 234 GLU A O 1
#

Radius of gyration: 20.38 Å; Cα contacts (8 Å, |Δi|>4): 304; chains: 1; bounding box: 49×55×49 Å

Solvent-accessible surface area (backbone atoms only — not comparable to full-atom values): 13632 Å² total; per-residue (Å²): 130,71,67,68,36,75,44,81,90,48,79,27,74,26,62,68,54,46,52,51,51,58,49,48,58,63,65,76,50,54,80,72,38,64,54,54,75,67,59,37,51,56,53,53,43,38,44,66,53,24,94,58,25,73,69,73,43,62,95,37,72,72,49,44,26,28,35,60,43,85,92,74,72,40,80,36,46,22,42,31,29,78,87,71,51,70,46,74,51,38,71,64,53,27,64,60,72,85,71,55,50,68,57,52,51,54,45,18,54,51,54,58,38,44,64,58,57,51,47,54,54,48,52,50,43,74,75,56,45,55,94,72,20,31,64,22,76,78,79,64,50,73,40,43,71,90,48,46,39,82,41,50,40,80,88,38,16,64,53,50,50,52,53,49,50,35,62,78,66,67,54,64,62,86,80,63,64,66,41,76,81,49,75,87,39,46,35,58,61,50,60,67,61,38,50,53,49,38,53,51,44,67,74,60,54,44,74,47,46,30,46,47,73,61,55,60,73,47,54,73,78,50,54,84,70,87,52,98,85,62,86,77,90,132

Sequence (234 aa):
MAKQFIVGSLIFSSKKEALNHYKNILNAYNTRQTLNDNDFNEVLELLKSHPYSKTKFGIGIESIRIGKIPRYNTKAFELMRFDKTTEIFSYIQCIGISRTDLTKFSKACRMAIQDDLRNVKLSYFQQFSKKGKVKCQETGEYLEWEELVIDHRQPNTFSVIVDRFIELYNIDIQNINYIEVLDGVDEFENEELKQKFREYHKEKANLRIVKKKLNSSRAHQGRISRQSKDLTIE

Secondary structure (DSSP, 8-state):
-PPPEEETTEEESSHHHHHHHHHHHHHHS-TTPBPPHHHHHHHHHHHTTSTTHHHHHTT-EEEEEEEEETTTTEEEEEEEETTS-EEEE-HHHHHT-PPPHHHHHHHHHHHHTHHHHHHHHHHHHHHH-BTTBEE-TTT--EE-GGGEEEEE-SSS-HHHHHHHHHHHTT--GGG--EEEEETTEEEES-HHHHHHHHHHHHHH--EEEEEHHHHHHTGGGG--SPPTT-----

Foldseek 3Di:
DEDWDDQPPDIHPHLVRLVVVVVVQQVVDDAFAWHDPVNFVRVLSLLCLAPCSCVQQPQHFPTWGWHADPLPRDTFIWTQGPVRDIATADSNRSSPDDDDLLRLQLLQLCVLCSVVQVVVLVVQCVVAPDPQWHAFPPPRDTDHPVFKGKAQDPPPGSLNLSVVVCVVVVDPSVPFDWDPPGHPRTHGPDPVSSVVSNVSCVVRTDIGMHGPVVRVVCPVVSDPDDDPPDDDDD

pLDDT: mean 93.55, std 6.19, range [47.53, 98.62]

Nearest PDB structures (foldseek):
  2k0m-assembly1_A  TM=9.238E-01  e=7.489E-08  Rhodospirillum rubrum ATCC 11170

Mean predicted aligned error: 5.05 Å